Protein AF-A0A8H7VK65-F1 (afdb_monomer)

pLDDT: mean 76.6, std 19.09, range [33.47, 95.75]

Secondary structure (DSSP, 8-state):
------S------------TTTTSSSS--S-----------PPP----PPPPPPB---S-HHHHHHHHHHHHHHHHHTT--GGGHHHHHHTTB-HHHHHHHHHHGGG-TT--HHHHHHHHHHHHS-TTHHHHHHHHHHH---SS-HHHHHHHHHHHHHT-TT--HHHHHHHHHHHS-HHHHHHHHTT--SSHHHHHHHHHHHHHHHHHHHHHHHHHHTS--

Nearest PDB structures (foldseek):
  6s7x-assembly1_B  TM=4.721E-01  e=2.354E-04  Drosophila melanogaster
  7r23-assembly1_A  TM=4.434E-01  e=4.948E-04  Homo sapiens
  7r24-assembly1_A  TM=4.310E-01  e=6.804E-04  Rattus norvegicus
  4x3x-assembly1_A  TM=7.770E-01  e=8.975E-02  Rattus norvegicus
  6tn7-assembly1_B  TM=7.768E-01  e=1.301E-01  Homo sapiens

Solvent-accessible surface area (backbone atoms only — not comparable to full-atom values): 13723 Å² total; per-residue (Å²): 136,82,91,81,82,79,91,78,83,75,96,75,92,80,86,79,78,84,64,86,68,84,79,73,84,77,92,80,95,80,86,77,88,73,76,84,72,79,80,77,71,73,76,72,86,74,74,75,77,71,75,60,76,71,42,55,52,64,68,36,48,69,57,51,53,51,50,53,52,42,42,50,55,39,41,61,75,70,66,57,59,69,90,47,49,60,65,57,52,57,73,34,39,31,71,58,32,35,54,50,47,66,73,42,58,88,76,45,90,80,60,51,68,69,56,48,49,53,53,52,50,58,70,30,31,47,95,54,46,73,56,51,44,50,48,52,54,70,68,47,56,46,85,70,55,58,67,61,38,50,54,53,48,53,59,39,51,71,67,40,91,82,69,50,60,69,60,48,28,55,49,54,48,68,21,37,46,71,76,54,28,54,60,36,59,76,64,62,57,92,42,43,68,52,39,50,54,44,40,45,53,50,54,54,52,50,55,51,54,52,49,54,56,55,56,58,69,73,58,78,134

Sequence (221 aa):
MSDNKNPYKNPNFQNYRTNPIDQLIDEDEENFTMTKQEITFDPPFRARVREPDTYHGDHNLDAAIGWIRSVERYLEMVELEQTRWIDYTATLFREEADTWWRQQELLHANDDWVDFKKRFLANFSPPNHRQLARDRLAALVQTGTVADYVTQFQASWSSVPMMGEEEALDRFQRGLHPHIRLQVMTRFPETPDVAMNLALAVEAAQQRSQTILGEASRFPP

Foldseek 3Di:
DDDDDPPPPDPDPDDDDDDPPVPPPDDDPDDDPDDPDPPPDPPPPPPPLDDQAADEQALALLVLVVRVVSLVVSCVVVVPDQVCSVVVNLVRYHHPRVVVVVVCVVVCPPDGPVNVSVVSSVRSHDPCNLVVLVVCLQPQADPDALVVSLVSLVSSVVSNVPDDFVNSLVSSLVRYDPVLSVQLVVVPDPGNVSSSVSSNVVRVVVVVVVVVVVVVVVDDD

Radius of gyration: 33.85 Å; Cα contacts (8 Å, |Δi|>4): 139; chains: 1; bounding box: 76×76×86 Å

InterPro domains:
  IPR005162 Retrotransposon-derived protein PEG10, N-terminal capsid-like domain [PF03732] (89-177)

Organism: NCBI:txid1195481

Structure (mmCIF, N/CA/C/O backbone):
data_AF-A0A8H7VK65-F1
#
_entry.id   AF-A0A8H7VK65-F1
#
loop_
_atom_site.group_PDB
_atom_site.id
_atom_site.type_symbol
_atom_site.label_atom_id
_atom_site.label_alt_id
_atom_site.label_comp_id
_atom_site.label_asym_id
_atom_site.label_entity_id
_atom_site.label_seq_id
_atom_site.pdbx_PDB_ins_code
_atom_site.Cartn_x
_atom_site.Cartn_y
_atom_site.Cartn_z
_atom_site.occupancy
_atom_site.B_iso_or_equiv
_atom_site.auth_seq_id
_atom_site.auth_comp_id
_atom_site.auth_asym_id
_atom_site.auth_atom_id
_atom_site.pdbx_PDB_model_num
ATOM 1 N N . MET A 1 1 ? 36.252 -31.147 59.421 1.00 40.75 1 MET A N 1
ATOM 2 C CA . MET A 1 1 ? 35.463 -30.903 58.196 1.00 40.75 1 MET A CA 1
ATOM 3 C C . MET A 1 1 ? 34.729 -32.181 57.862 1.00 40.75 1 MET A C 1
ATOM 5 O O . MET A 1 1 ? 35.317 -33.248 57.955 1.00 40.75 1 MET A O 1
ATOM 9 N N . SER A 1 2 ? 33.431 -32.033 57.647 1.00 41.50 2 SER A N 1
ATOM 10 C CA . SER A 1 2 ? 32.393 -33.042 57.805 1.00 41.50 2 SER A CA 1
ATOM 11 C C . SER A 1 2 ? 32.369 -34.124 56.727 1.00 41.50 2 SER A C 1
ATOM 13 O O . SER A 1 2 ? 32.739 -33.891 55.579 1.00 41.50 2 SER A O 1
ATOM 15 N N . ASP A 1 3 ? 31.861 -35.279 57.151 1.00 42.12 3 ASP A N 1
ATOM 16 C CA . ASP A 1 3 ? 31.391 -36.409 56.359 1.00 42.12 3 ASP A CA 1
ATOM 17 C C . ASP A 1 3 ? 30.548 -36.006 55.139 1.00 42.12 3 ASP A C 1
ATOM 19 O O . ASP A 1 3 ? 29.599 -35.231 55.260 1.00 42.12 3 ASP A O 1
ATOM 23 N N . ASN A 1 4 ? 30.786 -36.655 53.995 1.00 37.91 4 ASN A N 1
ATOM 24 C CA . ASN A 1 4 ? 29.697 -36.982 53.079 1.00 37.91 4 ASN A CA 1
ATOM 25 C C . ASN A 1 4 ? 29.906 -38.378 52.474 1.00 37.91 4 ASN A C 1
ATOM 27 O O . ASN A 1 4 ? 30.794 -38.618 51.655 1.00 37.91 4 ASN A O 1
ATOM 31 N N . LYS A 1 5 ? 29.081 -39.309 52.951 1.00 44.81 5 LYS A N 1
ATOM 32 C CA . LYS A 1 5 ? 29.006 -40.712 52.552 1.00 44.81 5 LYS A CA 1
ATOM 33 C C . LYS A 1 5 ? 28.240 -40.794 51.231 1.00 44.81 5 LYS A C 1
ATOM 35 O O . LYS A 1 5 ? 27.051 -40.502 51.203 1.00 44.81 5 LYS A O 1
ATOM 40 N N . ASN A 1 6 ? 28.898 -41.225 50.155 1.00 42.81 6 ASN A N 1
ATOM 41 C CA . ASN A 1 6 ? 28.216 -41.570 48.906 1.00 42.81 6 ASN A CA 1
ATOM 42 C C . ASN A 1 6 ? 27.371 -42.855 49.121 1.00 42.81 6 ASN A C 1
ATOM 44 O O . ASN A 1 6 ? 27.953 -43.898 49.439 1.00 42.81 6 ASN A O 1
ATOM 48 N N . PRO A 1 7 ? 26.029 -42.810 48.995 1.00 45.34 7 PRO A N 1
ATOM 49 C CA . PRO A 1 7 ? 25.126 -43.847 49.500 1.00 45.34 7 PRO A CA 1
ATOM 50 C C . PRO A 1 7 ? 24.833 -45.003 48.525 1.00 45.34 7 PRO A C 1
ATOM 52 O O . PRO A 1 7 ? 23.833 -45.692 48.690 1.00 45.34 7 PRO A O 1
ATOM 55 N N . TYR A 1 8 ? 25.703 -45.290 47.553 1.00 40.53 8 TYR A N 1
ATOM 56 C CA . TYR A 1 8 ? 25.482 -46.389 46.593 1.00 40.53 8 TYR A CA 1
ATOM 57 C C . TYR A 1 8 ? 26.598 -47.441 46.564 1.00 40.53 8 TYR A C 1
ATOM 59 O O . TYR A 1 8 ? 26.924 -47.999 45.520 1.00 40.53 8 TYR A O 1
ATOM 67 N N . LYS A 1 9 ? 27.150 -47.788 47.732 1.00 44.28 9 LYS A N 1
ATOM 68 C CA . LYS A 1 9 ? 27.725 -49.127 47.938 1.00 44.28 9 LYS A CA 1
ATOM 69 C C . LYS A 1 9 ? 26.607 -50.066 48.386 1.00 44.28 9 LYS A C 1
ATOM 71 O O . LYS A 1 9 ? 26.389 -50.224 49.583 1.00 44.28 9 LYS A O 1
ATOM 76 N N . ASN A 1 10 ? 25.915 -50.688 47.434 1.00 36.59 10 ASN A N 1
ATOM 77 C CA . ASN A 1 10 ? 25.180 -51.919 47.715 1.00 36.59 10 ASN A CA 1
ATOM 78 C C . ASN A 1 10 ? 25.989 -53.113 47.169 1.00 36.59 10 ASN A C 1
ATOM 80 O O . ASN A 1 10 ? 26.165 -53.220 45.953 1.00 36.59 10 ASN A O 1
ATOM 84 N N . PRO A 1 11 ? 26.535 -53.975 48.044 1.00 49.06 11 PRO A N 1
ATOM 85 C CA . PRO A 1 11 ? 27.304 -55.147 47.664 1.00 49.06 11 PRO A CA 1
ATOM 86 C C . PRO A 1 11 ? 26.349 -56.315 47.405 1.00 49.06 11 PRO A C 1
ATOM 88 O O . PRO A 1 11 ? 26.039 -57.055 48.327 1.00 49.06 11 PRO A O 1
ATOM 91 N N . ASN A 1 12 ? 25.856 -56.468 46.174 1.00 38.62 12 ASN A N 1
ATOM 92 C CA . ASN A 1 12 ? 25.193 -57.700 45.717 1.00 38.62 12 ASN A CA 1
ATOM 93 C C . ASN A 1 12 ? 25.052 -57.727 44.184 1.00 38.62 12 ASN A C 1
ATOM 95 O O . ASN A 1 12 ? 23.952 -57.705 43.639 1.00 38.62 12 ASN A O 1
ATOM 99 N N . PHE A 1 13 ? 26.180 -57.805 43.474 1.00 38.91 13 PHE A N 1
ATOM 100 C CA . PHE A 1 13 ? 26.199 -58.213 42.066 1.00 38.91 13 PHE A CA 1
ATOM 101 C C . PHE A 1 13 ? 26.637 -59.675 41.973 1.00 38.91 13 PHE A C 1
ATOM 103 O O . PHE A 1 13 ? 27.746 -59.992 41.557 1.00 38.91 13 PHE A O 1
ATOM 110 N N . GLN A 1 14 ? 25.763 -60.576 42.411 1.00 42.22 14 GLN A N 1
ATOM 111 C CA . GLN A 1 14 ? 25.803 -61.969 41.982 1.00 42.22 14 GLN A CA 1
ATOM 112 C C . GLN A 1 14 ? 24.682 -62.142 40.953 1.00 42.22 14 GLN A C 1
ATOM 114 O O . GLN A 1 14 ? 23.504 -62.051 41.286 1.00 42.22 14 GLN A O 1
ATOM 119 N N . ASN A 1 15 ? 25.100 -62.394 39.710 1.00 46.38 15 ASN A N 1
ATOM 120 C CA . ASN A 1 15 ? 24.321 -62.905 38.578 1.00 46.38 15 ASN A CA 1
ATOM 121 C C . ASN A 1 15 ? 23.390 -61.931 37.838 1.00 46.38 15 ASN A C 1
ATOM 123 O O . ASN A 1 15 ? 22.170 -62.034 37.926 1.00 46.38 15 ASN A O 1
ATOM 127 N N . TYR A 1 16 ? 23.976 -61.128 36.942 1.00 33.47 16 TYR A N 1
ATOM 128 C CA . TYR A 1 16 ? 23.332 -60.818 35.663 1.00 33.47 16 TYR A CA 1
ATOM 129 C C . TYR A 1 16 ? 24.282 -61.156 34.512 1.00 33.47 16 TYR A C 1
ATOM 131 O O . TYR A 1 16 ? 25.408 -60.680 34.436 1.00 33.47 16 TYR A O 1
ATOM 139 N N . ARG A 1 17 ? 23.780 -62.081 33.694 1.00 39.59 17 ARG A N 1
ATOM 140 C CA . ARG A 1 17 ? 24.258 -62.627 32.421 1.00 39.59 17 ARG A CA 1
ATOM 141 C C . ARG A 1 17 ? 25.207 -61.700 31.653 1.00 39.59 17 ARG A C 1
ATOM 143 O O . ARG A 1 17 ? 24.860 -60.559 31.368 1.00 39.59 17 ARG A O 1
ATOM 150 N N . THR A 1 18 ? 26.355 -62.245 31.260 1.00 44.38 18 THR A N 1
ATOM 151 C CA . THR A 1 18 ? 27.235 -61.683 30.230 1.00 44.38 18 THR A CA 1
ATOM 152 C C . THR A 1 18 ? 26.413 -61.320 28.993 1.00 44.38 18 THR A C 1
ATOM 154 O O . THR A 1 18 ? 25.656 -62.145 28.475 1.00 44.38 18 THR A O 1
ATOM 157 N N . ASN A 1 19 ? 26.522 -60.064 28.567 1.00 34.28 19 ASN A N 1
ATOM 158 C CA . ASN A 1 19 ? 25.858 -59.551 27.379 1.00 34.28 19 ASN A CA 1
ATOM 159 C C . ASN A 1 19 ? 26.486 -60.234 26.143 1.00 34.28 19 ASN A C 1
ATOM 161 O O . ASN A 1 19 ? 27.713 -60.231 26.046 1.00 34.28 19 ASN A O 1
ATOM 165 N N . PRO A 1 20 ? 25.719 -60.811 25.200 1.00 48.53 20 PRO A N 1
ATOM 166 C CA . PRO A 1 20 ? 26.268 -61.566 24.062 1.00 48.53 20 PRO A CA 1
ATOM 167 C C . PRO A 1 20 ? 27.065 -60.737 23.038 1.00 48.53 20 PRO A C 1
ATOM 169 O O . PRO A 1 20 ? 27.429 -61.258 21.991 1.00 48.53 20 PRO A O 1
ATOM 172 N N . ILE A 1 21 ? 27.290 -59.448 23.300 1.00 41.28 21 ILE A N 1
ATOM 173 C CA . ILE A 1 21 ? 27.935 -58.507 22.376 1.00 41.28 21 ILE A CA 1
ATOM 174 C C . ILE A 1 21 ? 29.451 -58.417 22.625 1.00 41.28 21 ILE A C 1
ATOM 176 O O . ILE A 1 21 ? 30.201 -58.167 21.690 1.00 41.28 21 ILE A O 1
ATOM 180 N N . ASP A 1 22 ? 29.929 -58.731 23.834 1.00 43.03 22 ASP A N 1
ATOM 181 C CA . ASP A 1 22 ? 31.364 -58.659 24.172 1.00 43.03 22 ASP A CA 1
ATOM 182 C C . ASP A 1 22 ? 32.172 -59.894 23.708 1.00 43.03 22 ASP A C 1
ATOM 184 O O . ASP A 1 22 ? 33.337 -60.042 24.063 1.00 43.03 22 ASP A O 1
ATOM 188 N N . GLN A 1 23 ? 31.567 -60.804 22.931 1.00 48.28 23 GLN A N 1
ATOM 189 C CA . GLN A 1 23 ? 32.218 -62.006 22.377 1.00 48.28 23 GLN A CA 1
ATOM 190 C C . GLN A 1 23 ? 32.324 -62.009 20.841 1.00 48.28 23 GLN A C 1
ATOM 192 O O . GLN A 1 23 ? 32.616 -63.047 20.260 1.00 48.28 23 GLN A O 1
ATOM 197 N N . LEU A 1 24 ? 32.081 -60.877 20.173 1.00 44.97 24 LEU A N 1
ATOM 198 C CA . LEU A 1 24 ? 32.141 -60.776 18.704 1.00 44.97 24 LEU A CA 1
ATOM 199 C C . LEU A 1 24 ? 33.054 -59.644 18.209 1.00 44.97 24 LEU A C 1
ATOM 201 O O . LEU A 1 24 ? 32.899 -59.167 17.089 1.00 44.97 24 LEU A O 1
ATOM 205 N N . ILE A 1 25 ? 33.999 -59.198 19.037 1.00 45.25 25 ILE A N 1
ATOM 206 C CA . ILE A 1 25 ? 35.050 -58.266 18.621 1.00 45.25 25 ILE A CA 1
ATOM 207 C C . ILE A 1 25 ? 36.372 -59.007 18.744 1.00 45.25 25 ILE A C 1
ATOM 209 O O . ILE A 1 25 ? 37.078 -58.816 19.720 1.00 45.25 25 ILE A O 1
ATOM 213 N N . ASP A 1 26 ? 36.606 -59.943 17.833 1.00 50.41 26 ASP A N 1
ATOM 214 C CA . ASP A 1 26 ? 37.918 -60.363 17.339 1.00 50.41 26 ASP A CA 1
ATOM 215 C C . ASP A 1 26 ? 37.656 -61.431 16.267 1.00 50.41 26 ASP A C 1
ATOM 217 O O . ASP A 1 26 ? 36.839 -62.322 16.481 1.00 50.41 26 ASP A O 1
ATOM 221 N N . GLU A 1 27 ? 38.354 -61.318 15.135 1.00 49.56 27 GLU A N 1
ATOM 222 C CA . GLU A 1 27 ? 38.266 -62.169 13.932 1.00 49.56 27 GLU A CA 1
ATOM 223 C C . GLU A 1 27 ? 37.169 -61.768 12.927 1.00 49.56 27 GLU A C 1
ATOM 225 O O . GLU A 1 27 ? 36.065 -62.295 12.940 1.00 49.56 27 GLU A O 1
ATOM 230 N N . ASP A 1 28 ? 37.481 -60.781 12.073 1.00 39.59 28 ASP A N 1
ATOM 231 C CA . ASP A 1 28 ? 37.281 -60.837 10.607 1.00 39.59 28 ASP A CA 1
ATOM 232 C C . ASP A 1 28 ? 37.612 -59.464 9.978 1.00 39.59 28 ASP A C 1
ATOM 234 O O . ASP A 1 28 ? 36.748 -58.693 9.561 1.00 39.59 28 ASP A O 1
ATOM 238 N N . GLU A 1 29 ? 38.908 -59.136 9.922 1.00 45.75 29 GLU A N 1
ATOM 239 C CA . GLU A 1 29 ? 39.436 -57.900 9.314 1.00 45.75 29 GLU A CA 1
ATOM 240 C C . GLU A 1 29 ? 39.594 -57.976 7.778 1.00 45.75 29 GLU A C 1
ATOM 242 O O . GLU A 1 29 ? 40.116 -57.054 7.155 1.00 45.75 29 GLU A O 1
ATOM 247 N N . GLU A 1 30 ? 39.114 -59.032 7.118 1.00 50.81 30 GLU A N 1
ATOM 248 C CA . GLU A 1 30 ? 39.253 -59.200 5.667 1.00 50.81 30 GLU A CA 1
ATOM 249 C C . GLU A 1 30 ? 37.955 -59.694 5.020 1.00 50.81 30 GLU A C 1
ATOM 251 O O . GLU A 1 30 ? 37.753 -60.892 4.845 1.00 50.81 30 GLU A O 1
ATOM 256 N N . ASN A 1 31 ? 37.075 -58.757 4.649 1.00 40.00 31 ASN A N 1
ATOM 257 C CA . ASN A 1 31 ? 36.276 -58.742 3.406 1.00 40.00 31 ASN A CA 1
ATOM 258 C C . ASN A 1 31 ? 34.991 -57.924 3.580 1.00 40.00 31 ASN A C 1
ATOM 260 O O . ASN A 1 31 ? 33.899 -58.467 3.730 1.00 40.00 31 ASN A O 1
ATOM 264 N N . PHE A 1 32 ? 35.084 -56.603 3.429 1.00 35.53 32 PHE A N 1
ATOM 265 C CA . PHE A 1 32 ? 33.940 -55.863 2.902 1.00 35.53 32 PHE A CA 1
ATOM 266 C C . PHE A 1 32 ? 34.396 -54.677 2.059 1.00 35.53 32 PHE A C 1
ATOM 268 O O . PHE A 1 32 ? 34.412 -53.521 2.477 1.00 35.53 32 PHE A O 1
ATOM 275 N N . THR A 1 33 ? 34.770 -54.976 0.817 1.00 34.28 33 THR A N 1
ATOM 276 C CA . THR A 1 33 ? 34.758 -54.006 -0.278 1.00 34.28 33 THR A CA 1
ATOM 277 C C . THR A 1 33 ? 33.308 -53.597 -0.538 1.00 34.28 33 THR A C 1
ATOM 279 O O . THR A 1 33 ? 32.623 -54.132 -1.407 1.00 34.28 33 THR A O 1
ATOM 282 N N . MET A 1 34 ? 32.813 -52.647 0.259 1.00 34.28 34 MET A N 1
ATOM 283 C CA . MET A 1 34 ? 31.480 -52.087 0.086 1.00 34.28 34 MET A CA 1
ATOM 284 C C . MET A 1 34 ? 31.452 -51.288 -1.214 1.00 34.28 34 MET A C 1
ATOM 286 O O . MET A 1 34 ? 32.090 -50.246 -1.368 1.00 34.28 34 MET A O 1
ATOM 290 N N . THR A 1 35 ? 30.721 -51.831 -2.177 1.00 39.19 35 THR A N 1
ATOM 291 C CA . THR A 1 35 ? 30.388 -51.204 -3.447 1.00 39.19 35 THR A CA 1
ATOM 292 C C . THR A 1 35 ? 29.743 -49.853 -3.148 1.00 39.19 35 THR A C 1
ATOM 294 O O . THR A 1 35 ? 28.721 -49.783 -2.467 1.00 39.19 35 THR A O 1
ATOM 297 N N . LYS A 1 36 ? 30.354 -48.766 -3.625 1.00 45.38 36 LYS A N 1
ATOM 298 C CA . LYS A 1 36 ? 29.824 -47.403 -3.527 1.00 45.38 36 LYS A CA 1
ATOM 299 C C . LYS A 1 36 ? 28.561 -47.308 -4.390 1.00 45.38 36 LYS A C 1
ATOM 301 O O . LYS A 1 36 ? 28.629 -46.893 -5.541 1.00 45.38 36 LYS A O 1
ATOM 306 N N . GLN A 1 37 ? 27.424 -47.754 -3.862 1.00 37.06 37 GLN A N 1
ATOM 307 C CA . GLN A 1 37 ? 26.122 -47.441 -4.435 1.00 37.06 37 GLN A CA 1
ATOM 308 C C . GLN A 1 37 ? 25.906 -45.940 -4.266 1.00 37.06 37 GLN A C 1
ATOM 310 O O . GLN A 1 37 ? 25.856 -45.421 -3.151 1.00 37.06 37 GLN A O 1
ATOM 315 N N . GLU A 1 38 ? 25.856 -45.238 -5.393 1.00 37.97 38 GLU A N 1
ATOM 316 C CA . GLU A 1 38 ? 25.445 -43.845 -5.467 1.00 37.97 38 GLU A CA 1
ATOM 317 C C . GLU A 1 38 ? 24.055 -43.728 -4.842 1.00 37.97 38 GLU A C 1
ATOM 319 O O . GLU A 1 38 ? 23.063 -44.196 -5.397 1.00 37.97 38 GLU A O 1
ATOM 324 N N . ILE A 1 39 ? 23.987 -43.126 -3.655 1.00 44.69 39 ILE A N 1
ATOM 325 C CA . ILE A 1 39 ? 22.730 -42.646 -3.098 1.00 44.69 39 ILE A CA 1
ATOM 326 C C . ILE A 1 39 ? 22.303 -41.509 -4.023 1.00 44.69 39 ILE A C 1
ATOM 328 O O . ILE A 1 39 ? 22.765 -40.374 -3.892 1.00 44.69 39 ILE A O 1
ATOM 332 N N . THR A 1 40 ? 21.464 -41.825 -5.004 1.00 39.97 40 THR A N 1
ATOM 333 C CA . THR A 1 40 ? 20.702 -40.828 -5.742 1.00 39.97 40 THR A CA 1
ATOM 334 C C . THR A 1 40 ? 19.775 -40.166 -4.734 1.00 39.97 40 THR A C 1
ATOM 336 O O . THR A 1 40 ? 18.717 -40.697 -4.404 1.00 39.97 40 THR A O 1
ATOM 339 N N . PHE A 1 41 ? 20.205 -39.030 -4.186 1.00 47.75 41 PHE A N 1
ATOM 340 C CA . PHE A 1 41 ? 19.285 -38.110 -3.540 1.00 47.75 41 PHE A CA 1
ATOM 341 C C . PHE A 1 41 ? 18.290 -37.685 -4.614 1.00 47.75 41 PHE A C 1
ATOM 343 O O . PHE A 1 41 ? 18.671 -37.008 -5.574 1.00 47.75 41 PHE A O 1
ATOM 350 N N . ASP A 1 42 ? 17.031 -38.099 -4.470 1.00 51.22 42 ASP A N 1
ATOM 351 C CA . ASP A 1 42 ? 15.943 -37.447 -5.185 1.00 51.22 42 ASP A CA 1
ATOM 352 C C . ASP A 1 42 ? 16.115 -35.933 -4.992 1.00 51.22 42 ASP A C 1
ATOM 354 O O . ASP A 1 42 ? 16.349 -35.486 -3.859 1.00 51.22 42 ASP A O 1
ATOM 358 N N . PRO A 1 43 ? 16.092 -35.132 -6.074 1.00 57.12 43 PRO A N 1
ATOM 359 C CA . PRO A 1 43 ? 16.324 -33.704 -5.956 1.00 57.12 43 PRO A CA 1
ATOM 360 C C . PRO A 1 43 ? 15.339 -33.127 -4.930 1.00 57.12 43 PRO A C 1
ATOM 362 O O . PRO A 1 43 ? 14.159 -33.494 -4.959 1.00 57.12 43 PRO A O 1
ATOM 365 N N . PRO A 1 44 ? 15.794 -32.238 -4.023 1.00 58.72 44 PRO A N 1
ATOM 366 C CA . PRO A 1 44 ? 14.918 -31.653 -3.018 1.00 58.72 44 PRO A CA 1
ATOM 367 C C . PRO A 1 44 ? 13.724 -31.030 -3.729 1.00 58.72 44 PRO A C 1
ATOM 369 O O . PRO A 1 44 ? 13.893 -30.461 -4.811 1.00 58.72 44 PRO A O 1
ATOM 372 N N . PHE A 1 45 ? 12.535 -31.170 -3.136 1.00 58.78 45 PHE A N 1
ATOM 373 C CA . PHE A 1 45 ? 11.287 -30.572 -3.604 1.00 58.78 45 PHE A CA 1
ATOM 374 C C . PHE A 1 45 ? 11.556 -29.183 -4.198 1.00 58.78 45 PHE A C 1
ATOM 376 O O . PHE A 1 45 ? 11.756 -28.208 -3.473 1.00 58.78 45 PHE A O 1
ATOM 383 N N . ARG A 1 46 ? 11.615 -29.094 -5.532 1.00 56.75 46 ARG A N 1
ATOM 384 C CA . ARG A 1 46 ? 11.748 -27.816 -6.226 1.00 56.75 46 ARG A CA 1
ATOM 385 C C . ARG A 1 46 ? 10.363 -27.210 -6.218 1.00 56.75 46 ARG A C 1
ATOM 387 O O . ARG A 1 46 ? 9.584 -27.434 -7.145 1.00 56.75 46 ARG A O 1
ATOM 394 N N . ALA A 1 47 ? 10.036 -26.503 -5.137 1.00 60.69 47 ALA A N 1
ATOM 395 C CA . ALA A 1 47 ? 8.899 -25.602 -5.135 1.00 60.69 47 ALA A CA 1
ATOM 396 C C . ALA A 1 47 ? 9.061 -24.712 -6.371 1.00 60.69 47 ALA A C 1
ATOM 398 O O . ALA A 1 47 ? 10.013 -23.938 -6.458 1.00 60.69 47 ALA A O 1
ATOM 399 N N . ARG A 1 48 ? 8.208 -24.905 -7.384 1.00 69.44 48 ARG A N 1
ATOM 400 C CA . ARG A 1 48 ? 8.239 -24.061 -8.577 1.00 69.44 48 ARG A CA 1
ATOM 401 C C . ARG A 1 48 ? 7.921 -22.656 -8.098 1.00 69.44 48 ARG A C 1
ATOM 403 O O . ARG A 1 48 ? 6.824 -22.425 -7.588 1.00 69.44 48 ARG A O 1
ATOM 410 N N . VAL A 1 49 ? 8.896 -21.757 -8.192 1.00 78.62 49 VAL A N 1
ATOM 411 C CA . VAL A 1 49 ? 8.676 -20.352 -7.868 1.00 78.62 49 VAL A CA 1
ATOM 412 C C . VAL A 1 49 ? 7.553 -19.866 -8.779 1.00 78.62 49 VAL A C 1
ATOM 414 O O . VAL A 1 49 ? 7.575 -20.117 -9.983 1.00 78.62 49 VAL A O 1
ATOM 417 N N . ARG A 1 50 ? 6.521 -19.255 -8.195 1.00 82.06 50 ARG A N 1
ATOM 418 C CA . ARG A 1 50 ? 5.373 -18.766 -8.960 1.00 82.06 50 ARG A CA 1
ATOM 419 C C . ARG A 1 50 ? 5.839 -17.622 -9.853 1.00 82.06 50 ARG A C 1
ATOM 421 O O . ARG A 1 50 ? 6.281 -16.602 -9.3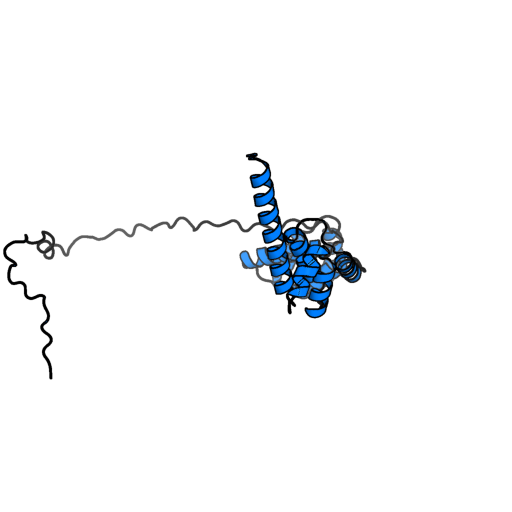29 1.00 82.06 50 ARG A O 1
ATOM 428 N N . GLU A 1 51 ? 5.718 -17.800 -11.163 1.00 88.81 51 GLU A N 1
ATOM 429 C CA . GLU A 1 51 ? 5.988 -16.737 -12.128 1.00 88.81 51 GLU A CA 1
ATOM 430 C C . GLU A 1 51 ? 5.059 -15.533 -11.867 1.00 88.81 51 GLU A C 1
ATOM 432 O O . GLU A 1 51 ? 3.905 -15.727 -11.459 1.00 88.81 51 GLU A O 1
ATOM 437 N N . PRO A 1 52 ? 5.546 -14.292 -12.040 1.00 90.75 52 PRO A N 1
ATOM 438 C CA . PRO A 1 52 ? 4.716 -13.102 -11.925 1.00 90.75 52 PRO A CA 1
ATOM 439 C C . PRO A 1 52 ? 3.644 -13.076 -13.019 1.00 90.75 52 PRO A C 1
ATOM 441 O O . PRO A 1 52 ? 3.869 -13.537 -14.137 1.00 90.75 52 PRO A O 1
ATOM 444 N N . ASP A 1 53 ? 2.490 -12.498 -12.700 1.00 92.00 53 ASP A N 1
ATOM 445 C CA . ASP A 1 53 ? 1.408 -12.306 -13.666 1.00 92.00 53 ASP A CA 1
ATOM 446 C C . ASP A 1 53 ? 1.793 -11.240 -14.721 1.00 92.00 53 ASP A C 1
ATOM 448 O O . ASP A 1 53 ? 2.729 -10.460 -14.528 1.00 92.00 53 ASP A O 1
ATOM 452 N N . THR A 1 54 ? 1.089 -11.187 -15.854 1.00 94.06 54 THR A N 1
ATOM 453 C CA . THR A 1 54 ? 1.313 -10.155 -16.883 1.00 94.06 54 THR A CA 1
ATOM 454 C C . THR A 1 54 ? 0.743 -8.799 -16.469 1.00 94.06 54 THR A C 1
ATOM 456 O O . THR A 1 54 ? -0.257 -8.736 -15.756 1.00 94.06 54 THR A O 1
ATOM 459 N N . TYR A 1 55 ? 1.334 -7.705 -16.957 1.00 93.88 55 TYR A N 1
ATOM 460 C CA . TYR A 1 55 ? 0.853 -6.345 -16.687 1.00 93.88 55 TYR A CA 1
ATOM 461 C C . TYR A 1 55 ? 0.269 -5.696 -17.935 1.00 93.88 55 TYR A C 1
ATOM 463 O O . TYR A 1 55 ? 0.957 -5.574 -18.946 1.00 93.88 55 TYR A O 1
ATOM 471 N N . HIS A 1 56 ? -0.992 -5.270 -17.854 1.00 92.62 56 HIS A N 1
ATOM 472 C CA . HIS A 1 56 ? -1.758 -4.759 -18.999 1.00 92.62 56 HIS A CA 1
ATOM 473 C C . HIS A 1 56 ? -1.722 -3.227 -19.129 1.00 92.62 56 HIS A C 1
ATOM 475 O O . HIS A 1 56 ? -2.082 -2.698 -20.177 1.00 92.62 56 HIS A O 1
ATOM 481 N N . GLY A 1 57 ? -1.234 -2.517 -18.103 1.00 86.25 57 GLY A N 1
ATOM 482 C CA . GLY A 1 57 ? -1.154 -1.053 -18.102 1.00 86.25 57 GLY A CA 1
ATOM 483 C C . GLY A 1 57 ? -2.153 -0.349 -17.185 1.00 86.25 57 GLY A C 1
ATOM 484 O O . GLY A 1 57 ? -2.473 0.807 -17.429 1.00 86.25 57 GLY A O 1
ATOM 485 N N . ASP A 1 58 ? -2.636 -0.999 -16.122 1.00 80.69 58 ASP A N 1
ATOM 486 C CA . ASP A 1 58 ? -3.559 -0.368 -15.173 1.00 80.69 58 ASP A CA 1
ATOM 487 C C . ASP A 1 58 ? -2.997 0.970 -14.644 1.00 80.69 58 ASP A C 1
ATOM 489 O O . ASP A 1 58 ? -1.935 1.008 -14.026 1.00 80.69 58 ASP A O 1
ATOM 493 N N . HIS A 1 59 ? -3.714 2.087 -14.814 1.00 76.19 59 HIS A N 1
ATOM 494 C CA . HIS A 1 59 ? -3.335 3.385 -14.223 1.00 76.19 59 HIS A CA 1
ATOM 495 C C . HIS A 1 59 ? -3.650 3.450 -12.719 1.00 76.19 59 HIS A C 1
ATOM 497 O O . HIS A 1 59 ? -4.317 4.363 -12.219 1.00 76.19 59 HIS A O 1
ATOM 503 N N . ASN A 1 60 ? -3.195 2.445 -11.980 1.00 79.00 60 ASN A N 1
ATOM 504 C CA . ASN A 1 60 ? -3.320 2.338 -10.542 1.00 79.00 60 ASN A CA 1
ATOM 505 C C . ASN A 1 60 ? -1.932 2.086 -9.952 1.00 79.00 60 ASN A C 1
ATOM 507 O O . ASN A 1 60 ? -1.368 1.006 -10.122 1.00 79.00 60 ASN A O 1
ATOM 511 N N . LEU A 1 61 ? -1.400 3.066 -9.216 1.00 78.12 61 LEU A N 1
ATOM 512 C CA . LEU A 1 61 ? -0.062 2.945 -8.639 1.00 78.12 61 LEU A CA 1
ATOM 513 C C . LEU A 1 61 ? 0.049 1.761 -7.668 1.00 78.12 61 LEU A C 1
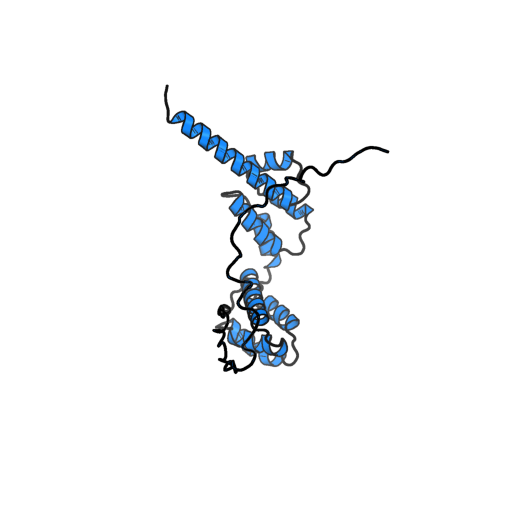ATOM 515 O O . LEU A 1 61 ? 1.089 1.117 -7.644 1.00 78.12 61 LEU A O 1
ATOM 519 N N . ASP A 1 62 ? -1.003 1.431 -6.913 1.00 75.88 62 ASP A N 1
ATOM 520 C CA . ASP A 1 62 ? -0.969 0.303 -5.972 1.00 75.88 62 ASP A CA 1
ATOM 521 C C . ASP A 1 62 ? -0.806 -1.026 -6.726 1.00 75.88 62 ASP A C 1
ATOM 523 O O . ASP A 1 62 ? -0.030 -1.893 -6.319 1.00 75.88 62 ASP A O 1
ATOM 527 N N . ALA A 1 63 ? -1.489 -1.157 -7.869 1.00 83.38 63 ALA A N 1
ATOM 528 C CA . ALA A 1 63 ? -1.368 -2.312 -8.753 1.00 83.38 63 ALA A CA 1
ATOM 529 C C . ALA A 1 63 ? 0.016 -2.362 -9.418 1.00 83.38 63 ALA A C 1
ATOM 531 O O . ALA A 1 63 ? 0.655 -3.412 -9.407 1.00 83.38 63 ALA A O 1
ATOM 532 N N . ALA A 1 64 ? 0.522 -1.227 -9.910 1.00 86.50 64 ALA A N 1
ATOM 533 C CA . ALA A 1 64 ? 1.855 -1.120 -10.502 1.00 86.50 64 ALA A CA 1
ATOM 534 C C . ALA A 1 64 ? 2.970 -1.469 -9.493 1.00 86.50 64 ALA A C 1
ATOM 536 O O . ALA A 1 64 ? 3.878 -2.240 -9.808 1.00 86.50 64 ALA A O 1
ATOM 537 N N . ILE A 1 65 ? 2.881 -0.958 -8.257 1.00 85.31 65 ILE A N 1
ATOM 538 C CA . ILE A 1 65 ? 3.811 -1.267 -7.156 1.00 85.31 65 ILE A CA 1
ATOM 539 C C . ILE A 1 65 ? 3.705 -2.742 -6.753 1.00 85.31 65 ILE A C 1
ATOM 541 O O . ILE A 1 65 ? 4.719 -3.405 -6.527 1.00 85.31 65 ILE A O 1
ATOM 545 N N . GLY A 1 66 ? 2.485 -3.266 -6.627 1.00 86.12 66 GLY A N 1
ATOM 546 C CA . GLY A 1 66 ? 2.265 -4.670 -6.289 1.00 86.12 66 GLY A CA 1
ATOM 547 C C . GLY A 1 66 ? 2.867 -5.600 -7.339 1.00 86.12 66 GLY A C 1
ATOM 548 O O . GLY A 1 66 ? 3.567 -6.556 -6.995 1.00 86.12 66 GLY A O 1
ATOM 549 N N . TRP A 1 67 ? 2.655 -5.274 -8.612 1.00 92.69 67 TRP A N 1
ATOM 550 C CA . TRP A 1 67 ? 3.174 -6.033 -9.736 1.00 92.69 67 TRP A CA 1
ATOM 551 C C . TRP A 1 67 ? 4.703 -6.006 -9.792 1.00 92.69 67 TRP A C 1
ATOM 553 O O . TRP A 1 67 ? 5.318 -7.073 -9.776 1.00 92.69 67 TRP A O 1
ATOM 563 N N . ILE A 1 68 ? 5.334 -4.826 -9.744 1.00 91.50 68 ILE A N 1
ATOM 564 C CA . ILE A 1 68 ? 6.800 -4.728 -9.812 1.00 91.50 68 ILE A CA 1
ATOM 565 C C . ILE A 1 68 ? 7.474 -5.466 -8.647 1.00 91.50 68 ILE A C 1
ATOM 567 O O . ILE A 1 68 ? 8.439 -6.192 -8.858 1.00 91.50 68 ILE A O 1
ATOM 571 N N . ARG A 1 69 ? 6.903 -5.392 -7.435 1.00 89.44 69 ARG A N 1
ATOM 572 C CA . ARG A 1 69 ? 7.395 -6.138 -6.266 1.00 89.44 69 ARG A CA 1
ATOM 573 C C . ARG A 1 69 ? 7.273 -7.650 -6.458 1.00 89.44 69 ARG A C 1
ATOM 575 O O . ARG A 1 69 ? 8.115 -8.409 -5.981 1.00 89.44 69 ARG A O 1
ATOM 582 N N . SER A 1 70 ? 6.212 -8.108 -7.125 1.00 91.75 70 SER A N 1
ATOM 583 C CA . SER A 1 70 ? 6.037 -9.530 -7.432 1.00 91.75 70 SER A CA 1
ATOM 584 C C . SER A 1 70 ? 7.101 -10.037 -8.410 1.00 91.75 70 SER A C 1
ATOM 586 O O . SER A 1 70 ? 7.610 -11.142 -8.219 1.00 91.75 70 SER A O 1
ATOM 588 N N . VAL A 1 71 ? 7.482 -9.201 -9.384 1.00 93.62 71 VAL A N 1
ATOM 589 C CA . VAL A 1 71 ? 8.564 -9.468 -10.335 1.00 93.62 71 VAL A CA 1
ATOM 590 C C . VAL A 1 71 ? 9.913 -9.504 -9.623 1.00 93.62 71 VAL A C 1
ATOM 592 O O . VAL A 1 71 ? 10.623 -10.494 -9.763 1.00 93.62 71 VAL A O 1
ATOM 595 N N . GLU A 1 72 ? 10.230 -8.506 -8.791 1.00 91.75 72 GLU A N 1
ATOM 596 C CA . GLU A 1 72 ? 11.471 -8.478 -7.994 1.00 91.75 72 GLU A CA 1
ATOM 597 C C . GLU A 1 72 ? 11.630 -9.747 -7.159 1.00 91.75 72 GLU A C 1
ATOM 599 O O . GLU A 1 72 ? 12.636 -10.439 -7.268 1.00 91.75 72 GLU A O 1
ATOM 604 N N . ARG A 1 73 ? 10.592 -10.122 -6.404 1.00 89.88 73 ARG A N 1
ATOM 605 C CA . ARG A 1 73 ? 10.619 -11.328 -5.571 1.00 89.88 73 ARG A CA 1
ATOM 606 C C . ARG A 1 73 ? 10.878 -12.595 -6.387 1.00 89.88 73 ARG A C 1
ATOM 608 O O . ARG A 1 73 ? 11.574 -13.489 -5.917 1.00 89.88 73 ARG A O 1
ATOM 615 N N . TYR A 1 74 ? 10.293 -12.702 -7.579 1.00 92.88 74 TYR A N 1
ATOM 616 C CA . TYR A 1 74 ? 10.543 -13.841 -8.459 1.00 92.88 74 TYR A CA 1
ATOM 617 C C . TYR A 1 74 ? 11.994 -13.853 -8.945 1.00 92.88 74 TYR A C 1
ATOM 619 O O . TYR A 1 74 ? 12.664 -14.876 -8.828 1.00 92.88 74 TYR A O 1
ATOM 627 N N . LEU A 1 75 ? 12.480 -12.715 -9.444 1.00 92.25 75 LEU A N 1
ATOM 628 C CA . LEU A 1 75 ? 13.826 -12.557 -9.991 1.00 92.25 75 LEU A CA 1
ATOM 629 C C . LEU A 1 75 ? 14.918 -12.817 -8.948 1.00 92.25 75 LEU A C 1
ATOM 631 O O . LEU A 1 75 ? 15.915 -13.467 -9.258 1.00 92.25 75 LEU A O 1
ATOM 635 N N . GLU A 1 76 ? 14.693 -12.377 -7.712 1.00 90.44 76 GLU A N 1
ATOM 636 C CA . GLU A 1 76 ? 15.539 -12.678 -6.557 1.00 90.44 76 GLU A CA 1
ATOM 637 C C . GLU A 1 76 ? 15.554 -14.178 -6.242 1.00 90.44 76 GLU A C 1
ATOM 639 O O . GLU A 1 76 ? 16.619 -14.749 -6.025 1.00 90.44 76 GLU A O 1
ATOM 644 N N . MET A 1 77 ? 14.393 -14.843 -6.259 1.00 90.12 77 MET A N 1
ATOM 645 C CA . MET A 1 77 ? 14.296 -16.281 -5.978 1.00 90.12 77 MET A CA 1
ATOM 646 C C . MET A 1 77 ? 14.949 -17.160 -7.048 1.00 90.12 77 MET A C 1
ATOM 648 O O . MET A 1 77 ? 15.417 -18.250 -6.726 1.00 90.12 77 MET A O 1
ATOM 652 N N . VAL A 1 78 ? 14.955 -16.723 -8.310 1.00 91.19 78 VAL A N 1
ATOM 653 C CA . VAL A 1 78 ? 15.631 -17.441 -9.406 1.00 91.19 78 VAL A CA 1
ATOM 654 C C . VAL A 1 78 ? 17.079 -16.991 -9.613 1.00 91.19 78 VAL A C 1
ATOM 656 O O . VAL A 1 78 ? 17.724 -17.468 -10.545 1.00 91.19 78 VA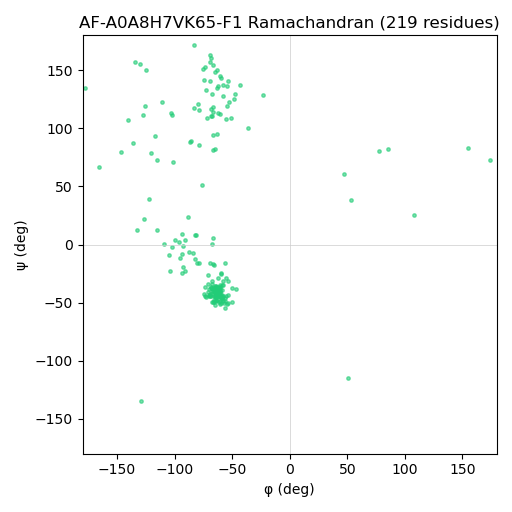L A O 1
ATOM 659 N N . GLU A 1 79 ? 17.578 -16.086 -8.765 1.00 90.75 79 GLU A N 1
ATOM 660 C CA . GLU A 1 79 ? 18.943 -15.547 -8.798 1.00 90.75 79 GLU A CA 1
ATOM 661 C C . GLU A 1 79 ? 19.338 -14.981 -10.177 1.00 90.75 79 GLU A C 1
ATOM 663 O O . GLU A 1 79 ? 20.471 -15.137 -10.640 1.00 90.75 79 GLU A O 1
ATOM 668 N N . LEU A 1 80 ? 18.400 -14.317 -10.868 1.00 90.94 80 LEU A N 1
ATOM 669 C CA . LEU A 1 80 ? 18.696 -13.705 -12.164 1.00 90.94 80 LEU A CA 1
ATOM 670 C C . LEU A 1 80 ? 19.632 -12.503 -11.974 1.00 90.94 80 LEU A C 1
ATOM 672 O O . LEU A 1 80 ? 19.460 -11.700 -11.059 1.00 90.94 80 LEU A O 1
ATOM 676 N N . GLU A 1 81 ? 20.594 -12.331 -12.875 1.00 90.69 81 GLU A N 1
ATOM 677 C CA . GLU A 1 81 ? 21.461 -11.154 -12.884 1.00 90.69 81 GLU A CA 1
ATOM 678 C C . GLU A 1 81 ? 20.649 -9.872 -13.146 1.00 90.69 81 GLU A C 1
ATOM 680 O O . GLU A 1 81 ? 19.837 -9.839 -14.073 1.00 90.69 81 GLU A O 1
ATOM 685 N N . GLN A 1 82 ? 20.889 -8.804 -12.372 1.00 88.50 82 GLN A N 1
ATOM 686 C 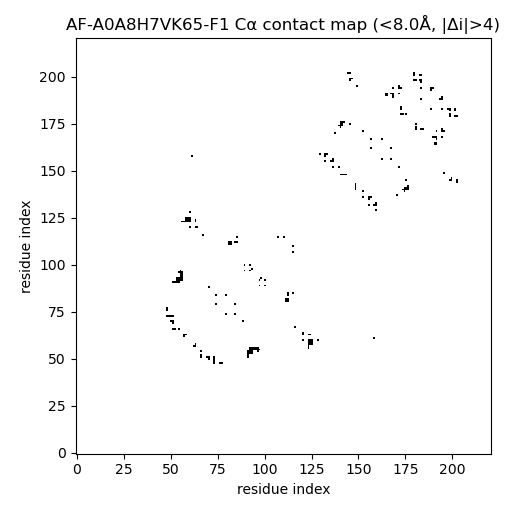CA . GLN A 1 82 ? 20.136 -7.539 -12.480 1.00 88.50 82 GLN A CA 1
ATOM 687 C C . GLN A 1 82 ? 20.156 -6.927 -13.888 1.00 88.50 82 GLN A C 1
ATOM 689 O O . GLN A 1 82 ? 19.182 -6.298 -14.293 1.00 88.50 82 GLN A O 1
ATOM 694 N N . THR A 1 83 ? 21.216 -7.170 -14.663 1.00 88.19 83 THR A N 1
ATOM 695 C CA . THR A 1 83 ? 21.333 -6.737 -16.066 1.00 88.19 83 THR A CA 1
ATOM 696 C C . THR A 1 83 ? 20.234 -7.307 -16.965 1.00 88.19 83 THR A C 1
ATOM 698 O O . THR A 1 83 ? 19.899 -6.694 -17.970 1.00 88.19 83 THR A O 1
ATOM 701 N N . ARG A 1 84 ? 19.632 -8.445 -16.593 1.00 90.31 84 ARG A N 1
ATOM 702 C CA . ARG A 1 84 ? 18.549 -9.111 -17.337 1.00 90.31 84 ARG A CA 1
ATOM 703 C C . ARG A 1 84 ? 17.164 -8.893 -16.735 1.00 90.31 84 ARG A C 1
ATOM 705 O O . ARG A 1 84 ? 16.182 -9.395 -17.278 1.00 90.31 84 ARG A O 1
ATOM 712 N N . TRP A 1 85 ? 17.059 -8.192 -15.605 1.00 93.75 85 TRP A N 1
ATOM 713 C CA . TRP A 1 85 ? 15.774 -7.995 -14.927 1.00 93.75 85 TRP A CA 1
ATOM 714 C C . TRP A 1 85 ? 14.805 -7.192 -15.785 1.00 93.75 85 TRP A C 1
ATOM 716 O O . TRP A 1 85 ? 13.633 -7.550 -15.884 1.00 93.75 85 TRP A O 1
ATOM 726 N N . ILE A 1 86 ? 15.304 -6.141 -16.438 1.00 92.75 86 ILE A N 1
ATOM 727 C CA . ILE A 1 86 ? 14.511 -5.296 -17.333 1.00 92.75 86 ILE A CA 1
ATOM 728 C C . ILE A 1 86 ? 14.025 -6.115 -18.532 1.00 92.75 86 ILE A C 1
ATOM 730 O O . ILE A 1 86 ? 12.824 -6.142 -18.790 1.00 92.75 86 ILE A O 1
ATOM 734 N N . ASP A 1 87 ? 14.922 -6.858 -19.187 1.00 91.75 87 ASP A N 1
ATOM 735 C CA . ASP A 1 87 ? 14.585 -7.712 -20.333 1.00 91.75 87 ASP A CA 1
ATOM 736 C C . ASP A 1 87 ? 13.527 -8.758 -19.976 1.00 91.75 87 ASP A C 1
ATOM 738 O O . ASP A 1 87 ? 12.551 -8.938 -20.701 1.00 91.75 87 ASP A O 1
ATOM 742 N N . TYR A 1 88 ? 13.681 -9.427 -18.829 1.00 93.44 88 TYR A N 1
ATOM 743 C CA . TYR A 1 88 ? 12.681 -10.371 -18.340 1.00 93.44 88 TYR A CA 1
ATOM 744 C C . TYR A 1 88 ? 11.337 -9.678 -18.102 1.00 93.44 88 TYR A C 1
ATOM 746 O O . TYR A 1 88 ? 10.298 -10.147 -18.565 1.00 93.44 88 TYR A O 1
ATOM 754 N N . THR A 1 89 ? 11.357 -8.539 -17.411 1.00 93.44 89 THR A N 1
ATOM 755 C CA . THR A 1 89 ? 10.152 -7.775 -17.074 1.00 93.44 89 THR A CA 1
ATOM 756 C C . THR A 1 89 ? 9.417 -7.308 -18.328 1.00 93.44 89 THR A C 1
ATOM 758 O O . THR A 1 89 ? 8.190 -7.381 -18.378 1.00 93.44 89 THR A O 1
ATOM 761 N N . ALA A 1 90 ? 10.150 -6.923 -19.374 1.00 92.50 90 ALA A N 1
ATOM 762 C CA . ALA A 1 90 ? 9.587 -6.544 -20.663 1.00 92.50 90 ALA A CA 1
ATOM 763 C C . ALA A 1 90 ? 8.737 -7.662 -21.290 1.00 92.50 90 ALA A C 1
ATOM 765 O O . ALA A 1 90 ? 7.690 -7.387 -21.874 1.00 92.50 90 ALA A O 1
ATOM 766 N N . THR A 1 91 ? 9.113 -8.934 -21.100 1.00 93.69 91 THR A N 1
ATOM 767 C CA . THR A 1 91 ? 8.337 -10.079 -21.619 1.00 93.69 91 THR A CA 1
ATOM 768 C C . THR A 1 91 ? 6.958 -10.242 -20.968 1.00 93.69 91 THR A C 1
ATOM 770 O O . THR A 1 91 ? 6.088 -10.932 -21.514 1.00 93.69 91 THR A O 1
ATOM 773 N N . LEU A 1 92 ? 6.733 -9.605 -19.817 1.00 94.44 92 LEU A N 1
ATOM 774 C CA . LEU A 1 92 ? 5.493 -9.683 -19.046 1.00 94.44 92 LEU A CA 1
ATOM 775 C C . LEU A 1 92 ? 4.509 -8.550 -19.374 1.00 94.44 92 LEU A C 1
ATOM 777 O O . LEU A 1 92 ? 3.359 -8.599 -18.929 1.00 94.44 92 LEU A O 1
ATOM 781 N N . PHE A 1 93 ? 4.917 -7.553 -20.160 1.00 94.88 93 PHE A N 1
ATOM 782 C CA . PHE A 1 93 ? 4.038 -6.460 -20.566 1.00 94.88 93 PHE A CA 1
ATOM 783 C C . PHE A 1 93 ? 3.022 -6.887 -21.625 1.00 94.88 93 PHE A C 1
ATOM 785 O O . PHE A 1 93 ? 3.312 -7.667 -22.533 1.00 94.88 93 PHE A O 1
ATOM 792 N N . ARG A 1 94 ? 1.797 -6.378 -21.507 1.00 94.88 94 ARG A N 1
ATOM 793 C CA . ARG A 1 94 ? 0.687 -6.598 -22.439 1.00 94.88 94 ARG A CA 1
ATOM 794 C C . ARG A 1 94 ? -0.001 -5.269 -22.738 1.00 94.88 94 ARG A C 1
ATOM 796 O O . ARG A 1 94 ? 0.092 -4.330 -21.955 1.00 94.88 94 ARG A O 1
ATOM 803 N N . GLU A 1 95 ? -0.685 -5.210 -23.878 1.00 93.75 95 GLU A N 1
ATOM 804 C CA . GLU A 1 95 ? -1.559 -4.095 -24.275 1.00 93.75 95 GLU A CA 1
ATOM 805 C C . GLU A 1 95 ? -0.894 -2.708 -24.169 1.00 93.75 95 GLU A C 1
ATOM 807 O O . GLU A 1 95 ? 0.052 -2.405 -24.908 1.00 93.75 95 GLU A O 1
ATOM 812 N N . GLU A 1 96 ? -1.397 -1.849 -23.283 1.00 90.88 96 GLU A N 1
ATOM 813 C CA . GLU A 1 96 ? -0.896 -0.492 -23.104 1.00 90.88 96 GLU A CA 1
ATOM 814 C C . GLU A 1 96 ? 0.529 -0.500 -22.546 1.00 90.88 96 GLU A C 1
ATOM 816 O O . GLU A 1 96 ? 1.376 0.265 -23.011 1.00 90.88 96 GLU A O 1
ATOM 821 N N . ALA A 1 97 ? 0.831 -1.418 -21.625 1.00 92.25 97 ALA A N 1
ATOM 822 C CA . ALA A 1 97 ? 2.168 -1.538 -21.060 1.00 92.25 97 ALA A CA 1
ATOM 823 C C . ALA A 1 97 ? 3.217 -1.958 -22.094 1.00 92.25 97 ALA A C 1
ATOM 825 O O . ALA A 1 97 ? 4.321 -1.418 -22.103 1.00 92.25 97 ALA A O 1
ATOM 826 N N . ASP A 1 98 ? 2.856 -2.865 -23.002 1.00 92.94 98 ASP A N 1
ATOM 827 C CA . ASP A 1 98 ? 3.731 -3.273 -24.106 1.00 92.94 98 ASP A CA 1
ATOM 828 C C . ASP A 1 98 ? 3.956 -2.120 -25.096 1.00 92.94 98 ASP A C 1
ATOM 830 O O . ASP A 1 98 ? 5.072 -1.872 -25.556 1.00 92.94 98 ASP A O 1
ATOM 834 N N . THR A 1 99 ? 2.898 -1.359 -25.384 1.00 91.19 99 THR A N 1
ATOM 835 C CA . THR A 1 99 ? 2.986 -0.179 -26.252 1.00 91.19 99 THR A CA 1
ATOM 836 C C . THR A 1 99 ? 3.894 0.890 -25.648 1.00 91.19 99 THR A C 1
ATOM 838 O O . THR A 1 99 ? 4.732 1.451 -26.356 1.00 91.19 99 THR A O 1
ATOM 841 N N . TRP A 1 100 ? 3.761 1.149 -24.346 1.00 91.00 100 TRP A N 1
ATOM 842 C CA . TRP A 1 100 ? 4.657 2.035 -23.613 1.00 91.00 100 TRP A CA 1
ATOM 843 C C . TRP A 1 100 ? 6.100 1.532 -23.680 1.00 91.00 100 TRP A C 1
ATOM 845 O O . TRP A 1 100 ? 6.975 2.289 -24.094 1.00 91.00 100 TRP A O 1
ATOM 855 N N . TRP A 1 101 ? 6.349 0.257 -23.366 1.00 91.56 101 TRP A N 1
ATOM 856 C CA . TRP A 1 101 ? 7.696 -0.314 -23.380 1.00 91.56 101 TRP A CA 1
ATOM 857 C C . TRP A 1 101 ? 8.383 -0.146 -24.741 1.00 91.56 101 TRP A C 1
ATOM 859 O O . TRP A 1 101 ? 9.491 0.383 -24.804 1.00 91.56 101 TRP A O 1
ATOM 869 N N . ARG A 1 102 ? 7.686 -0.447 -25.845 1.00 88.88 102 ARG A N 1
ATOM 870 C CA . ARG A 1 102 ? 8.205 -0.249 -27.213 1.00 88.88 102 ARG A CA 1
ATOM 871 C C . ARG A 1 102 ? 8.583 1.202 -27.526 1.00 88.88 102 ARG A C 1
ATOM 873 O O . ARG A 1 102 ? 9.544 1.446 -28.247 1.00 88.88 102 ARG A O 1
ATOM 880 N N . GLN A 1 103 ? 7.853 2.183 -26.992 1.00 86.38 103 GLN A N 1
ATOM 881 C CA . GLN A 1 103 ? 8.211 3.603 -27.142 1.00 86.38 103 GLN A CA 1
ATOM 882 C C . GLN A 1 103 ? 9.449 3.977 -26.324 1.00 86.38 103 GLN A C 1
ATOM 884 O O . GLN A 1 103 ? 10.151 4.935 -26.646 1.00 86.38 103 GLN A O 1
ATOM 889 N N . GLN A 1 104 ? 9.691 3.237 -25.248 1.00 82.25 104 GLN A N 1
ATOM 890 C CA . GLN A 1 104 ? 10.762 3.490 -24.315 1.00 82.25 104 GLN A CA 1
ATOM 891 C C . GLN A 1 104 ? 12.060 2.721 -24.647 1.00 82.25 104 GLN A C 1
ATOM 893 O O . GLN A 1 104 ? 13.115 3.152 -24.186 1.00 82.25 104 GLN A O 1
ATOM 898 N N . GLU A 1 105 ? 12.029 1.642 -25.446 1.00 74.69 105 GLU A N 1
ATOM 899 C CA . GLU A 1 105 ? 13.198 0.799 -25.799 1.00 74.69 105 GLU A CA 1
ATOM 900 C C . GLU A 1 105 ? 14.408 1.605 -26.302 1.00 74.69 105 GLU A C 1
ATOM 902 O O . GLU A 1 105 ? 15.547 1.322 -25.937 1.00 74.69 105 GLU A O 1
ATOM 907 N N . LEU A 1 106 ? 14.173 2.675 -27.068 1.00 68.94 106 LEU A N 1
ATOM 908 C CA . LEU A 1 106 ? 15.230 3.556 -27.588 1.00 68.94 106 LEU A CA 1
ATOM 909 C C . LEU A 1 106 ? 15.928 4.400 -26.503 1.00 68.94 106 LEU A C 1
ATOM 911 O O . LEU A 1 106 ? 16.991 4.964 -26.752 1.00 68.94 106 LEU A O 1
ATOM 915 N N . LEU A 1 107 ? 15.330 4.504 -25.315 1.00 66.81 107 LEU A N 1
ATOM 916 C CA . LEU A 1 107 ? 15.783 5.338 -24.199 1.00 66.81 107 LEU A CA 1
ATOM 917 C C . LEU A 1 107 ? 16.441 4.525 -23.070 1.00 66.81 107 LEU A C 1
ATOM 919 O O . LEU A 1 107 ? 17.001 5.127 -22.165 1.00 66.81 107 LEU A O 1
ATOM 923 N N . HIS A 1 108 ? 16.387 3.187 -23.108 1.00 67.81 108 HIS A N 1
ATOM 924 C CA . HIS A 1 108 ? 16.779 2.312 -21.989 1.00 67.81 108 HIS A CA 1
ATOM 925 C C . HIS A 1 108 ? 18.183 1.698 -22.086 1.00 67.81 108 HIS A C 1
ATOM 927 O O . HIS A 1 108 ? 18.551 0.920 -21.214 1.00 67.81 108 HIS A O 1
ATOM 933 N N . ALA A 1 109 ? 18.985 2.028 -23.105 1.00 63.91 109 ALA A N 1
ATOM 934 C CA . ALA A 1 109 ? 20.256 1.341 -23.382 1.00 63.91 109 ALA A CA 1
ATOM 935 C C . ALA A 1 109 ? 21.274 1.330 -22.216 1.00 63.91 109 ALA A C 1
ATOM 937 O O . ALA A 1 109 ? 22.210 0.538 -22.253 1.00 63.91 109 ALA A O 1
ATOM 938 N N . ASN A 1 110 ? 21.097 2.181 -21.196 1.00 69.38 110 ASN A N 1
ATOM 939 C CA . ASN A 1 110 ? 21.934 2.231 -19.993 1.00 69.38 110 ASN A CA 1
ATOM 940 C C . ASN A 1 110 ? 21.126 2.273 -18.681 1.00 69.38 110 ASN A C 1
ATOM 942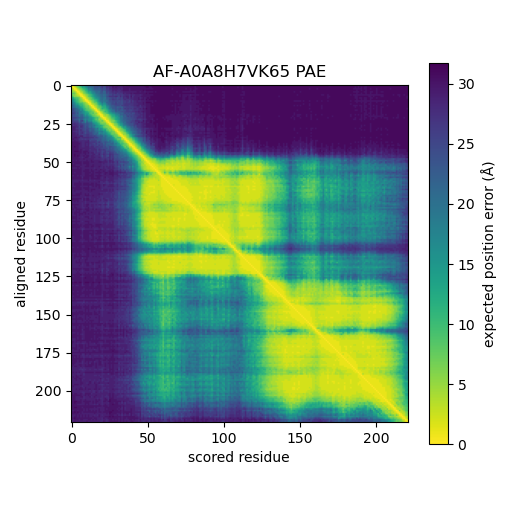 O O . ASN A 1 110 ? 21.696 2.611 -17.644 1.00 69.38 110 ASN A O 1
ATOM 946 N N . ASP A 1 111 ? 19.818 2.003 -18.710 1.00 79.81 111 ASP A N 1
ATOM 947 C CA . ASP A 1 111 ? 19.006 2.080 -17.494 1.00 79.81 111 ASP A CA 1
ATOM 948 C C . ASP A 1 111 ? 19.329 0.905 -16.567 1.00 79.81 111 ASP A C 1
ATOM 950 O O . ASP A 1 111 ? 19.352 -0.254 -16.985 1.00 79.81 111 ASP A O 1
ATOM 954 N N . ASP A 1 112 ? 19.537 1.206 -15.287 1.00 88.19 112 ASP A N 1
ATOM 955 C CA . ASP A 1 112 ? 19.527 0.191 -14.245 1.00 88.19 112 ASP A CA 1
ATOM 956 C C . ASP A 1 112 ? 18.084 -0.110 -13.800 1.00 88.19 112 ASP A C 1
ATOM 958 O O . ASP A 1 112 ? 17.109 0.555 -14.177 1.00 88.19 112 ASP A O 1
ATOM 962 N N . TRP A 1 113 ? 17.923 -1.142 -12.972 1.00 9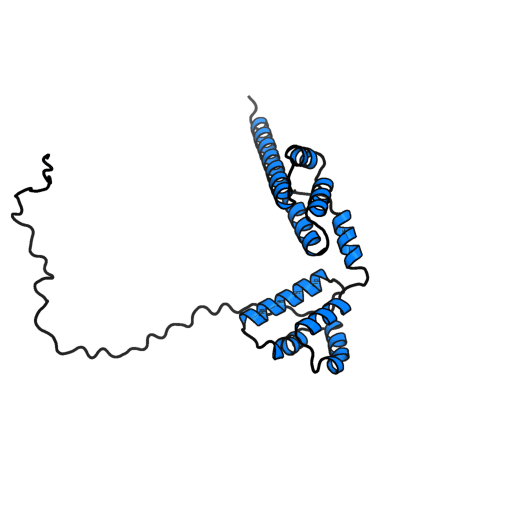0.00 113 TRP A N 1
ATOM 963 C CA . TRP A 1 113 ? 16.608 -1.524 -12.461 1.00 90.00 113 TRP A CA 1
ATOM 964 C C . TRP A 1 113 ? 15.911 -0.389 -11.688 1.00 90.00 113 TRP A C 1
ATOM 966 O O . TRP A 1 113 ? 14.682 -0.280 -11.688 1.00 90.00 113 TRP A O 1
ATOM 976 N N . VAL A 1 114 ? 16.675 0.481 -11.026 1.00 86.00 114 VAL A N 1
ATOM 977 C CA . VAL A 1 114 ? 16.136 1.586 -10.230 1.00 86.00 114 VAL A CA 1
ATOM 978 C C . VAL A 1 114 ? 15.523 2.650 -11.137 1.00 86.00 114 VAL A C 1
ATOM 980 O O . VAL A 1 114 ? 14.416 3.124 -10.863 1.00 86.00 114 VAL A O 1
ATOM 983 N N . ASP A 1 115 ? 16.202 3.008 -12.220 1.00 86.25 115 ASP A N 1
ATOM 984 C CA . ASP A 1 115 ? 15.731 3.997 -13.184 1.00 86.25 115 ASP A CA 1
ATOM 985 C C . ASP A 1 115 ? 14.546 3.483 -14.005 1.00 86.25 115 ASP A C 1
ATOM 987 O O . ASP A 1 115 ? 13.553 4.206 -14.169 1.00 86.25 115 ASP A O 1
ATOM 991 N N . PHE A 1 116 ? 14.565 2.201 -14.383 1.00 89.69 116 PHE A N 1
ATOM 992 C CA . PHE A 1 116 ? 13.404 1.530 -14.965 1.00 89.69 116 PHE A CA 1
ATOM 993 C C . PHE A 1 116 ? 12.165 1.652 -14.066 1.00 89.69 116 PHE A C 1
ATOM 995 O O . PHE A 1 116 ? 11.118 2.126 -14.519 1.00 89.69 116 PHE A O 1
ATOM 1002 N N . LYS A 1 117 ? 12.279 1.308 -12.773 1.00 88.88 117 LYS A N 1
ATOM 1003 C CA . LYS A 1 117 ? 11.158 1.402 -11.823 1.00 88.88 117 LYS A CA 1
ATOM 1004 C C . LYS A 1 117 ? 10.607 2.816 -11.711 1.00 88.88 117 LYS A C 1
ATOM 1006 O O . LYS A 1 117 ? 9.391 2.991 -11.699 1.00 88.88 117 LYS A O 1
ATOM 1011 N N . LYS A 1 118 ? 11.470 3.836 -11.642 1.00 83.12 118 LYS A N 1
ATOM 1012 C CA . LYS A 1 118 ? 11.020 5.238 -11.578 1.00 83.12 118 LYS A CA 1
ATOM 1013 C C . LYS A 1 118 ? 10.173 5.600 -12.792 1.00 83.12 118 LYS A C 1
ATOM 1015 O O . LYS A 1 118 ? 9.118 6.205 -12.631 1.00 83.12 118 LYS A O 1
ATOM 1020 N N . ARG A 1 119 ? 10.615 5.227 -13.995 1.00 86.31 119 ARG A N 1
ATOM 1021 C CA . ARG A 1 119 ? 9.909 5.542 -15.246 1.00 86.31 119 ARG A CA 1
ATOM 1022 C C . ARG A 1 119 ? 8.613 4.756 -15.389 1.00 86.31 119 ARG A C 1
ATOM 1024 O O . ARG A 1 119 ? 7.593 5.345 -15.733 1.00 86.31 119 ARG A O 1
ATOM 1031 N N . PHE A 1 120 ? 8.647 3.467 -15.065 1.00 89.19 120 PHE A N 1
ATOM 1032 C CA . PHE A 1 120 ? 7.466 2.612 -15.025 1.00 89.19 120 PHE A CA 1
ATOM 1033 C C . PHE A 1 120 ? 6.401 3.193 -14.087 1.00 89.19 120 PHE A C 1
ATOM 1035 O O . PHE A 1 120 ? 5.281 3.479 -14.509 1.00 89.19 120 PHE A O 1
ATOM 1042 N N . LEU A 1 121 ? 6.770 3.465 -12.832 1.00 85.69 121 LEU A N 1
ATOM 1043 C CA . LEU A 1 121 ? 5.845 4.027 -11.852 1.00 85.69 121 LEU A CA 1
ATOM 1044 C C . LEU A 1 121 ? 5.387 5.436 -12.240 1.00 85.69 121 LEU A C 1
ATOM 1046 O O . LEU A 1 121 ? 4.231 5.759 -12.017 1.00 85.69 121 LEU A O 1
ATOM 1050 N N . ALA A 1 122 ? 6.234 6.270 -12.850 1.00 82.19 122 ALA A N 1
ATOM 1051 C CA . ALA A 1 122 ? 5.823 7.594 -13.317 1.00 82.19 122 ALA A CA 1
ATOM 1052 C C . ALA A 1 122 ? 4.781 7.528 -14.446 1.00 82.19 122 ALA A C 1
ATOM 1054 O O . ALA A 1 122 ? 3.871 8.351 -14.466 1.00 82.19 122 ALA A O 1
ATOM 1055 N N . ASN A 1 123 ? 4.892 6.555 -15.355 1.00 85.31 123 ASN A N 1
ATOM 1056 C CA . ASN A 1 123 ? 3.957 6.392 -16.468 1.00 85.31 123 ASN A CA 1
ATOM 1057 C C . ASN A 1 123 ? 2.602 5.824 -16.020 1.00 85.31 123 ASN A C 1
ATOM 1059 O O . ASN A 1 123 ? 1.555 6.303 -16.447 1.00 85.31 123 ASN A O 1
ATOM 1063 N N . PHE A 1 124 ? 2.614 4.821 -15.137 1.00 84.69 124 PHE A N 1
ATOM 1064 C CA . PHE A 1 124 ? 1.387 4.173 -14.651 1.00 84.69 124 PHE A CA 1
ATOM 1065 C C . PHE A 1 124 ? 0.833 4.789 -13.357 1.00 84.69 124 PHE A C 1
ATOM 1067 O O . PHE A 1 124 ? -0.233 4.391 -12.886 1.00 84.69 124 PHE A O 1
ATOM 1074 N N . SER A 1 125 ? 1.499 5.804 -12.798 1.00 75.50 125 SER A N 1
ATOM 1075 C CA . SER A 1 125 ? 0.941 6.631 -11.728 1.00 75.50 125 SER A CA 1
ATOM 1076 C C . SER A 1 125 ? -0.005 7.675 -12.319 1.00 75.50 125 SER A C 1
ATOM 1078 O O . SER A 1 125 ? 0.447 8.558 -13.050 1.00 75.50 125 SER A O 1
ATOM 1080 N N . PRO A 1 126 ? -1.291 7.705 -11.930 1.00 69.88 126 PRO A N 1
ATOM 1081 C CA . PRO A 1 126 ? -2.127 8.848 -12.256 1.00 69.88 126 PRO A CA 1
ATOM 1082 C C . PRO A 1 126 ? -1.531 10.126 -11.624 1.00 69.88 126 PRO A C 1
ATOM 1084 O O . PRO A 1 126 ? -1.018 10.064 -10.498 1.00 69.88 126 PRO A O 1
ATOM 1087 N N . PRO A 1 127 ? -1.625 11.301 -12.282 1.00 64.69 127 PRO A N 1
ATOM 1088 C CA . PRO A 1 127 ? -1.054 12.560 -11.782 1.00 64.69 127 PRO A CA 1
ATOM 1089 C C . PRO A 1 127 ? -1.499 12.912 -10.355 1.00 64.69 127 PRO A C 1
ATOM 1091 O O . PRO A 1 127 ? -0.742 13.477 -9.567 1.00 64.69 127 PRO A O 1
ATOM 1094 N N . ASN A 1 128 ? -2.720 12.507 -9.998 1.00 66.62 128 ASN A N 1
ATOM 1095 C CA . ASN A 1 128 ? -3.332 12.780 -8.703 1.00 66.62 128 ASN A CA 1
ATOM 1096 C C . ASN A 1 128 ? -3.124 11.657 -7.679 1.00 66.62 128 ASN A C 1
ATOM 1098 O O . ASN A 1 128 ? -3.733 11.714 -6.618 1.00 66.62 128 ASN A O 1
ATOM 1102 N N . HIS A 1 129 ? -2.296 10.637 -7.938 1.00 67.94 129 HIS A N 1
ATOM 1103 C CA . HIS A 1 129 ? -2.212 9.461 -7.062 1.00 67.94 129 HIS A CA 1
ATOM 1104 C C . HIS A 1 129 ? -1.894 9.820 -5.602 1.00 67.94 129 HIS A C 1
ATOM 1106 O O . HIS A 1 129 ? -2.551 9.341 -4.684 1.00 67.94 129 HIS A O 1
ATOM 1112 N N . ARG A 1 130 ? -0.940 10.732 -5.372 1.00 64.62 130 ARG A N 1
ATOM 1113 C CA . ARG A 1 130 ? -0.600 11.195 -4.014 1.00 64.62 130 ARG A CA 1
ATOM 1114 C C . ARG A 1 130 ? -1.768 11.884 -3.314 1.00 64.62 130 ARG A C 1
ATOM 1116 O O . ARG A 1 130 ? -1.899 11.778 -2.098 1.00 64.62 130 ARG A O 1
ATOM 1123 N N . GLN A 1 131 ? -2.568 12.637 -4.065 1.00 69.62 131 GLN A N 1
ATOM 1124 C CA . GLN A 1 131 ? -3.756 13.294 -3.536 1.00 69.62 131 GLN A CA 1
ATOM 1125 C C . GLN A 1 131 ? -4.846 12.258 -3.266 1.00 69.62 131 GLN A C 1
ATOM 1127 O O . GLN A 1 131 ? -5.357 12.210 -2.161 1.00 69.62 131 GLN A O 1
ATOM 1132 N N . LEU A 1 132 ? -5.074 11.330 -4.195 1.00 71.75 132 LEU A N 1
ATOM 1133 C CA . LEU A 1 132 ? -6.036 10.245 -4.050 1.00 71.75 132 LEU A CA 1
ATOM 1134 C C . LEU A 1 132 ? -5.714 9.325 -2.863 1.00 71.75 132 LEU A C 1
ATOM 1136 O O . LEU A 1 132 ? -6.622 8.939 -2.139 1.00 71.75 132 LEU A O 1
ATOM 1140 N N . ALA A 1 133 ? -4.443 8.997 -2.625 1.00 69.56 133 ALA A N 1
ATOM 1141 C CA . ALA A 1 133 ? -4.024 8.212 -1.465 1.00 69.56 133 ALA A CA 1
ATOM 1142 C C . ALA A 1 133 ? -4.284 8.967 -0.149 1.00 69.56 133 ALA A C 1
ATOM 1144 O O . ALA A 1 133 ? -4.792 8.389 0.812 1.00 69.56 133 ALA A O 1
ATOM 1145 N N . ARG A 1 134 ? -4.019 10.282 -0.120 1.00 72.44 134 ARG A N 1
ATOM 1146 C CA . ARG A 1 134 ? -4.353 11.146 1.024 1.00 72.44 134 ARG A CA 1
ATOM 1147 C C . ARG A 1 134 ? -5.856 11.282 1.235 1.00 72.44 134 ARG A C 1
ATOM 1149 O O . ARG A 1 134 ? -6.283 11.255 2.385 1.00 72.44 134 ARG A O 1
ATOM 1156 N N . ASP A 1 135 ? -6.629 11.403 0.163 1.00 77.75 135 ASP A N 1
ATOM 1157 C CA . ASP A 1 135 ? -8.084 11.536 0.197 1.00 77.75 135 ASP A CA 1
ATOM 1158 C C . ASP A 1 135 ? -8.734 10.229 0.653 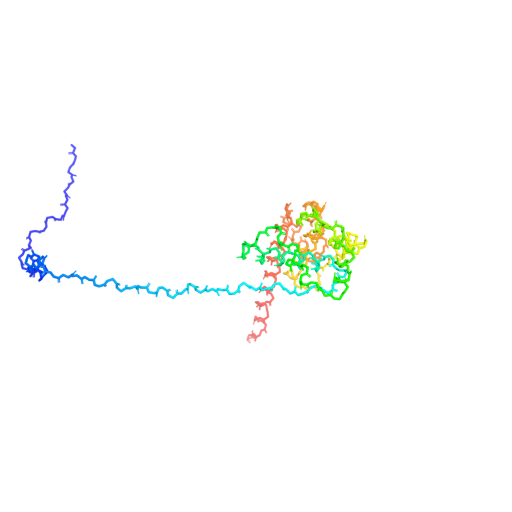1.00 77.75 135 ASP A C 1
ATOM 1160 O O . ASP A 1 135 ? -9.584 10.250 1.538 1.00 77.75 135 ASP A O 1
ATOM 1164 N N . ARG A 1 136 ? -8.278 9.079 0.135 1.00 76.94 136 ARG A N 1
ATOM 1165 C CA . ARG A 1 136 ? -8.689 7.745 0.604 1.00 76.94 136 ARG A CA 1
ATOM 1166 C C . ARG A 1 136 ? -8.418 7.587 2.093 1.00 76.94 136 ARG A C 1
ATOM 1168 O O . ARG A 1 136 ? -9.314 7.200 2.830 1.00 76.94 136 ARG A O 1
ATOM 1175 N N . LEU A 1 137 ? -7.213 7.938 2.541 1.00 80.38 137 LEU A N 1
ATOM 1176 C CA . LEU A 1 137 ? -6.836 7.850 3.949 1.00 80.38 137 LEU A CA 1
ATOM 1177 C C . LEU A 1 137 ? -7.604 8.850 4.829 1.00 80.38 137 LEU A C 1
ATOM 1179 O O . LEU A 1 137 ? -7.912 8.542 5.974 1.00 80.38 137 LEU A O 1
ATOM 1183 N N . ALA A 1 138 ? -7.933 10.038 4.315 1.00 79.88 138 ALA A N 1
ATOM 1184 C CA . ALA A 1 138 ? -8.754 11.027 5.017 1.00 79.88 138 ALA A CA 1
ATOM 1185 C C . ALA A 1 138 ? -10.230 10.608 5.117 1.00 79.88 138 ALA A C 1
ATOM 1187 O O . ALA A 1 138 ? -10.883 10.905 6.114 1.00 79.88 138 ALA A O 1
ATOM 1188 N N . ALA A 1 139 ? -10.746 9.919 4.101 1.00 84.44 139 ALA A N 1
ATOM 1189 C CA . ALA A 1 139 ? -12.103 9.387 4.069 1.00 84.44 139 ALA A CA 1
ATOM 1190 C C . ALA A 1 139 ? -12.236 8.025 4.774 1.00 84.44 139 ALA A C 1
ATOM 1192 O O . ALA A 1 139 ? -13.352 7.524 4.919 1.00 84.44 139 ALA A O 1
ATOM 1193 N N . LEU A 1 140 ? -11.123 7.410 5.193 1.00 88.19 140 LEU A N 1
ATOM 1194 C CA . LEU A 1 140 ? -11.126 6.066 5.749 1.00 88.19 140 LEU A CA 1
ATOM 1195 C C . LEU A 1 140 ? -11.750 6.053 7.148 1.00 88.19 140 LEU A C 1
ATOM 1197 O O . LEU A 1 140 ? -11.157 6.495 8.134 1.00 88.19 140 LEU A O 1
ATOM 1201 N N . VAL A 1 141 ? -12.942 5.474 7.228 1.00 91.62 141 VAL A N 1
ATOM 1202 C CA . VAL A 1 141 ? -13.704 5.282 8.462 1.00 91.62 141 VAL A CA 1
ATOM 1203 C C . VAL A 1 141 ? -14.054 3.809 8.641 1.00 91.62 141 VAL A C 1
ATOM 1205 O O . VAL A 1 141 ? -14.223 3.069 7.672 1.00 91.62 141 VAL A O 1
ATOM 1208 N N . GLN A 1 142 ? -14.177 3.375 9.889 1.00 91.81 142 GLN A N 1
ATOM 1209 C CA . GLN A 1 142 ? -14.628 2.039 10.238 1.00 91.81 142 GLN A CA 1
ATOM 1210 C C . GLN A 1 142 ? -16.108 1.885 9.861 1.00 91.81 142 GLN A C 1
ATOM 1212 O O . GLN A 1 142 ? -16.982 2.478 10.492 1.00 91.81 142 GLN A O 1
ATOM 1217 N N . THR A 1 143 ? -16.389 1.063 8.851 1.00 90.00 143 THR A N 1
ATOM 1218 C CA . THR A 1 143 ? -17.755 0.703 8.425 1.00 90.00 143 THR A CA 1
ATOM 1219 C C . THR A 1 143 ? -18.173 -0.702 8.864 1.00 90.00 143 THR A C 1
ATOM 1221 O O . THR A 1 143 ? -19.366 -0.972 8.978 1.00 90.00 143 THR A O 1
ATOM 1224 N N . GLY A 1 144 ? -17.204 -1.584 9.124 1.00 90.31 144 GLY A N 1
ATOM 1225 C CA . GLY A 1 144 ? -17.406 -2.970 9.544 1.00 90.31 144 GLY A CA 1
ATOM 1226 C C . GLY A 1 144 ? -16.595 -3.313 10.793 1.00 90.31 144 GLY A C 1
ATOM 1227 O O . GLY A 1 144 ? -16.569 -2.543 11.759 1.00 90.31 144 GLY A O 1
ATOM 1228 N N . THR A 1 145 ? -15.927 -4.467 10.768 1.00 93.25 145 THR A N 1
ATOM 1229 C CA . THR A 1 145 ? -15.086 -4.912 11.888 1.00 93.25 145 THR A CA 1
ATOM 1230 C C . THR A 1 145 ? -13.864 -4.009 12.062 1.00 93.25 145 THR A C 1
ATOM 1232 O O . THR A 1 145 ? -13.392 -3.373 11.112 1.00 93.25 145 THR A O 1
ATOM 1235 N N . VAL A 1 146 ? -13.321 -3.955 13.278 1.00 93.75 146 VAL A N 1
ATOM 1236 C CA . VAL A 1 146 ? -12.050 -3.265 13.529 1.00 93.75 146 VAL A CA 1
ATOM 1237 C C . VAL A 1 146 ? -10.919 -3.938 12.759 1.00 93.75 146 VAL A C 1
ATOM 1239 O O . VAL A 1 146 ? -10.051 -3.238 12.248 1.00 93.75 146 VAL A O 1
ATOM 1242 N N . ALA A 1 147 ? -10.935 -5.266 12.626 1.00 93.06 147 ALA A N 1
ATOM 1243 C CA . ALA A 1 147 ? -9.926 -5.998 11.861 1.00 93.06 147 ALA A CA 1
ATOM 1244 C C . ALA A 1 147 ? -9.848 -5.523 10.401 1.00 93.06 147 ALA A C 1
ATOM 1246 O O . ALA A 1 147 ? -8.771 -5.140 9.941 1.00 93.06 147 ALA A O 1
ATOM 1247 N N . ASP A 1 148 ? -10.990 -5.445 9.712 1.00 92.38 148 ASP A N 1
ATOM 1248 C CA . ASP A 1 148 ? -11.045 -4.965 8.326 1.00 92.38 148 ASP A CA 1
ATOM 1249 C C . ASP A 1 148 ? -10.588 -3.506 8.216 1.00 92.38 148 ASP A C 1
ATOM 1251 O O . ASP A 1 148 ? -9.915 -3.124 7.254 1.00 92.38 148 ASP A O 1
ATOM 1255 N N . TYR A 1 149 ? -10.950 -2.674 9.196 1.00 93.44 149 TYR A N 1
ATOM 1256 C CA . TYR A 1 149 ? -10.529 -1.276 9.245 1.00 93.44 149 TYR A CA 1
ATOM 1257 C C . TYR A 1 149 ? -9.011 -1.138 9.429 1.00 93.44 149 TYR A C 1
ATOM 1259 O O . TYR A 1 149 ? -8.378 -0.376 8.698 1.00 93.44 149 TYR A O 1
ATOM 1267 N N . VAL A 1 150 ? -8.410 -1.902 10.347 1.00 93.31 150 VAL A N 1
ATOM 1268 C CA . VAL A 1 150 ? -6.957 -1.920 10.583 1.00 93.31 150 VAL A CA 1
ATOM 1269 C C . VAL A 1 150 ? -6.211 -2.319 9.313 1.00 93.31 150 VAL A C 1
ATOM 1271 O O . VAL A 1 150 ? -5.278 -1.622 8.916 1.00 93.31 150 VAL A O 1
ATOM 1274 N N . THR A 1 151 ? -6.649 -3.379 8.626 1.00 90.75 151 THR A N 1
ATOM 1275 C CA . THR A 1 151 ? -6.027 -3.816 7.366 1.00 90.75 151 THR A CA 1
ATOM 1276 C C . THR A 1 151 ? -6.087 -2.729 6.291 1.00 90.75 151 THR A C 1
ATOM 1278 O O . THR A 1 151 ? -5.075 -2.429 5.654 1.00 90.75 151 THR A O 1
ATOM 1281 N N . GLN A 1 152 ? -7.245 -2.085 6.111 1.00 88.12 152 GLN A N 1
ATOM 1282 C CA . GLN A 1 152 ? -7.397 -0.991 5.144 1.00 88.12 152 GLN A CA 1
ATOM 1283 C C . GLN A 1 152 ? -6.548 0.234 5.509 1.00 88.12 152 GLN A C 1
ATOM 1285 O O . GLN A 1 152 ? -5.970 0.875 4.624 1.00 88.12 152 GLN A O 1
ATOM 1290 N N . PHE A 1 153 ? -6.443 0.550 6.801 1.00 90.19 153 PHE A N 1
ATOM 1291 C CA . PHE A 1 153 ? -5.639 1.665 7.288 1.00 90.19 153 PHE A CA 1
ATOM 1292 C C . PHE A 1 153 ? -4.152 1.423 7.041 1.00 90.19 153 PHE A C 1
ATOM 1294 O O . PHE A 1 153 ? -3.487 2.285 6.475 1.00 90.19 153 PHE A O 1
ATOM 1301 N N . GLN A 1 154 ? -3.636 0.241 7.384 1.00 88.50 154 GLN A N 1
ATOM 1302 C CA . GLN A 1 154 ? -2.233 -0.116 7.160 1.00 88.50 154 GLN A CA 1
ATOM 1303 C C . GLN A 1 154 ? -1.863 -0.107 5.672 1.00 88.50 154 GLN A C 1
ATOM 1305 O O . GLN A 1 154 ? -0.813 0.426 5.304 1.00 88.50 154 GLN A O 1
ATOM 1310 N N . ALA A 1 155 ? -2.736 -0.628 4.804 1.00 83.25 155 ALA A N 1
ATOM 1311 C CA . ALA A 1 155 ? -2.537 -0.581 3.355 1.00 83.25 155 ALA A CA 1
ATOM 1312 C C . ALA A 1 155 ? -2.486 0.867 2.828 1.00 83.25 155 ALA A C 1
ATOM 1314 O O . ALA A 1 155 ? -1.604 1.227 2.045 1.00 83.25 155 ALA A O 1
ATOM 1315 N N . SER A 1 156 ? -3.395 1.721 3.306 1.00 81.19 156 SER A N 1
ATOM 1316 C CA . SER A 1 156 ? -3.460 3.131 2.907 1.00 81.19 156 SER A CA 1
ATOM 1317 C C . SER A 1 156 ? -2.266 3.932 3.431 1.00 81.19 156 SER A C 1
ATOM 1319 O O . SER A 1 156 ? -1.671 4.707 2.686 1.00 81.19 156 SER A O 1
ATOM 1321 N N . TRP A 1 157 ? -1.871 3.720 4.688 1.00 82.81 157 TRP A N 1
ATOM 1322 C CA . TRP A 1 157 ? -0.725 4.393 5.301 1.00 82.81 157 TRP A CA 1
ATOM 1323 C C . TRP A 1 157 ? 0.592 4.009 4.617 1.00 82.81 157 TRP A C 1
ATOM 1325 O O . TRP A 1 157 ? 1.380 4.891 4.281 1.00 82.81 157 TRP A O 1
ATOM 1335 N N . SER A 1 158 ? 0.771 2.727 4.278 1.00 78.38 158 SER A N 1
ATOM 1336 C CA . SER A 1 158 ? 1.933 2.241 3.512 1.00 78.38 158 SER A CA 1
ATOM 1337 C C . SER A 1 158 ? 2.062 2.896 2.130 1.00 78.38 158 SER A C 1
ATOM 1339 O O . SER A 1 158 ? 3.159 2.988 1.582 1.00 78.38 158 SER A O 1
ATOM 1341 N N . SER A 1 159 ? 0.948 3.374 1.572 1.00 70.25 159 SER A N 1
ATOM 1342 C CA . SER A 1 159 ? 0.890 4.041 0.266 1.00 70.25 159 SER A CA 1
ATOM 1343 C C . SER A 1 159 ? 1.157 5.556 0.356 1.00 70.25 159 SER A C 1
ATOM 1345 O O . SER A 1 159 ? 1.288 6.231 -0.666 1.00 70.25 159 SER A O 1
ATOM 1347 N N . VAL A 1 160 ? 1.279 6.117 1.570 1.00 75.06 160 VAL A N 1
ATOM 1348 C CA . VAL A 1 160 ? 1.537 7.547 1.827 1.00 75.06 160 VAL A CA 1
ATOM 1349 C C . VAL A 1 160 ? 2.851 7.719 2.616 1.00 75.06 160 VAL A C 1
ATOM 1351 O O . VAL A 1 160 ? 2.827 8.009 3.812 1.00 75.06 160 VAL A O 1
ATOM 1354 N N . PRO A 1 161 ? 4.026 7.629 1.959 1.00 57.72 161 PRO A N 1
ATOM 1355 C CA . PRO A 1 161 ? 5.342 7.575 2.620 1.00 57.72 161 PRO A CA 1
ATOM 1356 C C . PRO A 1 161 ? 5.790 8.852 3.363 1.00 57.72 161 PRO A C 1
ATOM 1358 O O . PRO A 1 161 ? 6.890 8.887 3.899 1.00 57.72 161 PRO A O 1
ATOM 1361 N N . MET A 1 162 ? 4.983 9.919 3.392 1.00 63.50 162 MET A N 1
ATOM 1362 C CA . MET A 1 162 ? 5.301 11.177 4.094 1.00 63.50 162 MET A CA 1
ATOM 1363 C C . MET A 1 162 ? 4.460 11.423 5.357 1.00 63.50 162 MET A C 1
ATOM 1365 O O . MET A 1 162 ? 4.614 12.471 5.976 1.00 63.50 162 MET A O 1
ATOM 1369 N N . MET A 1 163 ? 3.551 10.514 5.723 1.00 73.56 163 MET A N 1
ATOM 1370 C CA . MET A 1 163 ? 2.738 10.669 6.932 1.00 73.56 163 MET A CA 1
ATOM 1371 C C . MET A 1 163 ? 3.507 10.180 8.159 1.00 73.56 163 MET A C 1
ATOM 1373 O O . MET A 1 163 ? 3.834 8.997 8.248 1.00 73.56 163 MET A O 1
ATOM 1377 N N . GLY A 1 164 ? 3.774 11.089 9.097 1.00 76.00 164 GLY A N 1
ATOM 1378 C CA . GLY A 1 164 ? 4.400 10.750 10.375 1.00 76.00 164 GLY A CA 1
ATOM 1379 C C . GLY A 1 164 ? 3.482 9.920 11.277 1.00 76.00 164 GLY A C 1
ATOM 1380 O O . GLY A 1 164 ? 2.262 9.930 11.114 1.00 76.00 164 GLY A O 1
ATOM 1381 N N . GLU A 1 165 ? 4.068 9.225 12.253 1.00 83.12 165 GLU A N 1
ATOM 1382 C CA . GLU A 1 165 ? 3.332 8.346 13.176 1.00 83.12 165 GLU A CA 1
ATOM 1383 C C . GLU A 1 165 ? 2.272 9.085 14.005 1.00 83.12 165 GLU A C 1
ATOM 1385 O O . GLU A 1 165 ? 1.182 8.557 14.198 1.00 83.12 165 GLU A O 1
ATOM 1390 N N . GLU A 1 166 ? 2.545 10.320 14.439 1.00 84.38 166 GLU A N 1
ATOM 1391 C CA . GLU A 1 166 ? 1.583 11.141 15.190 1.00 84.38 166 GLU A CA 1
ATOM 1392 C C . GLU A 1 166 ? 0.338 11.468 14.347 1.00 84.38 166 GLU A C 1
ATOM 1394 O O . GLU A 1 166 ? -0.797 11.326 14.805 1.00 84.38 166 GLU A O 1
ATOM 1399 N N . GLU A 1 167 ? 0.539 11.838 13.077 1.00 84.44 167 GLU A N 1
ATOM 1400 C CA . GLU A 1 167 ? -0.560 12.103 12.146 1.00 84.44 167 GLU A CA 1
ATOM 1401 C C . GLU A 1 167 ? -1.333 10.815 11.822 1.00 84.44 167 GLU A C 1
ATOM 1403 O O . GLU A 1 167 ? -2.564 10.826 11.758 1.00 84.44 167 GLU A O 1
ATOM 1408 N N . ALA A 1 168 ? -0.628 9.693 11.645 1.00 87.19 168 ALA A N 1
ATOM 1409 C CA . ALA A 1 168 ? -1.249 8.393 11.416 1.00 87.19 168 ALA A CA 1
ATOM 1410 C C . ALA A 1 168 ? -2.105 7.961 12.617 1.00 87.19 168 ALA A C 1
ATOM 1412 O O . ALA A 1 168 ? -3.239 7.517 12.440 1.00 87.19 168 ALA A O 1
ATOM 1413 N N . LEU A 1 169 ? -1.604 8.146 13.837 1.00 91.69 169 LEU A N 1
ATOM 1414 C CA . LEU A 1 169 ? -2.316 7.840 15.072 1.00 91.69 169 LEU A CA 1
ATOM 1415 C C . LEU A 1 169 ? -3.608 8.656 15.193 1.00 91.69 169 LEU A C 1
ATOM 1417 O O . LEU A 1 169 ? -4.679 8.089 15.416 1.00 91.69 169 LEU A O 1
ATOM 1421 N N . ASP A 1 170 ? -3.520 9.975 15.016 1.00 89.50 170 ASP A N 1
ATOM 1422 C CA . ASP A 1 170 ? -4.671 10.877 15.072 1.00 89.50 170 ASP A CA 1
ATOM 1423 C C . ASP A 1 170 ? -5.733 10.509 14.020 1.00 89.50 170 ASP A C 1
ATOM 1425 O O . ASP A 1 170 ? -6.924 10.396 14.330 1.00 89.50 170 ASP A O 1
ATOM 1429 N N . ARG A 1 171 ? -5.309 10.227 12.782 1.00 89.94 171 ARG A N 1
ATOM 1430 C CA . ARG A 1 171 ? -6.215 9.792 11.708 1.00 89.94 171 ARG A CA 1
ATOM 1431 C C . ARG A 1 171 ? -6.868 8.445 12.001 1.00 89.94 171 ARG A C 1
ATOM 1433 O O . ARG A 1 171 ? -8.083 8.328 11.835 1.00 89.94 171 ARG A O 1
ATOM 1440 N N . PHE A 1 172 ? -6.101 7.460 12.472 1.00 93.25 172 PHE A N 1
ATOM 1441 C CA . PHE A 1 172 ? -6.625 6.148 12.854 1.00 93.25 172 PHE A CA 1
ATOM 1442 C C . PHE A 1 172 ? -7.703 6.283 13.934 1.00 93.25 172 PHE A C 1
ATOM 1444 O O . PHE A 1 172 ? -8.809 5.765 13.792 1.00 93.25 172 PHE A O 1
ATOM 1451 N N . GLN A 1 173 ? -7.427 7.050 14.993 1.00 92.94 173 GLN A N 1
ATOM 1452 C CA . GLN A 1 173 ? -8.393 7.272 16.069 1.00 92.94 173 GLN A CA 1
ATOM 1453 C C . GLN A 1 173 ? -9.671 7.946 15.566 1.00 92.94 173 GLN A C 1
ATOM 1455 O O . GLN A 1 173 ? -10.766 7.551 15.965 1.00 92.94 173 GLN A O 1
ATOM 1460 N N . ARG A 1 174 ? -9.563 8.948 14.685 1.00 92.56 174 ARG A N 1
ATOM 1461 C CA . ARG A 1 174 ? -10.730 9.655 14.134 1.00 92.56 174 ARG A CA 1
ATOM 1462 C C . ARG A 1 174 ? -11.630 8.758 13.295 1.00 92.56 174 ARG A C 1
ATOM 1464 O O . ARG A 1 174 ? -12.847 8.938 13.368 1.00 92.56 174 ARG A O 1
ATOM 1471 N N . GLY A 1 175 ? -11.049 7.823 12.544 1.00 92.44 175 GLY A N 1
ATOM 1472 C CA . GLY A 1 175 ? -11.796 6.908 11.685 1.00 92.44 175 GLY A CA 1
ATOM 1473 C C . GLY A 1 175 ? -12.455 5.738 12.421 1.00 92.44 175 GLY A C 1
ATOM 1474 O O . GLY A 1 175 ? -13.368 5.136 11.864 1.00 92.44 175 GLY A O 1
ATOM 1475 N N . LEU A 1 176 ? -12.079 5.435 13.669 1.00 94.62 176 LEU A N 1
ATOM 1476 C CA . LEU A 1 176 ? -12.761 4.422 14.485 1.00 94.62 176 LEU A CA 1
ATOM 1477 C C . LEU A 1 176 ? -14.224 4.789 14.778 1.00 94.62 176 LEU A C 1
ATOM 1479 O O . LEU A 1 176 ? -14.579 5.958 14.965 1.00 94.62 176 LEU A O 1
ATOM 1483 N N . HIS A 1 177 ? -15.070 3.768 14.940 1.00 94.88 177 HIS A N 1
ATOM 1484 C CA . HIS A 1 177 ? -16.449 3.964 15.376 1.00 94.88 177 HIS A CA 1
ATOM 1485 C C . HIS A 1 177 ? -16.471 4.687 16.739 1.00 94.88 177 HIS A C 1
ATOM 1487 O O . HIS A 1 177 ? -15.722 4.297 17.641 1.00 94.88 177 HIS A O 1
ATOM 1493 N N . PRO A 1 178 ? -17.355 5.687 16.959 1.00 92.31 178 PRO A N 1
ATOM 1494 C CA . PRO A 1 178 ? -17.346 6.525 18.164 1.00 92.31 178 PRO A CA 1
ATOM 1495 C C . PRO A 1 178 ? -17.210 5.799 19.513 1.00 92.31 178 PRO A C 1
ATOM 1497 O O . PRO A 1 178 ? -16.517 6.290 20.403 1.00 92.31 178 PRO A O 1
ATOM 1500 N N . HIS A 1 179 ? -17.841 4.630 19.666 1.00 90.25 179 HIS A N 1
ATOM 1501 C CA . HIS A 1 179 ? -17.817 3.861 20.908 1.00 90.25 179 HIS A CA 1
ATOM 1502 C C . HIS A 1 179 ? -16.462 3.166 21.153 1.00 90.25 179 HIS A C 1
ATOM 1504 O O . HIS A 1 179 ? -15.995 3.134 22.289 1.00 90.25 179 HIS A O 1
ATOM 1510 N N . ILE A 1 180 ? -15.801 2.666 20.101 1.00 93.00 180 ILE A N 1
ATOM 1511 C CA . ILE A 1 180 ? -14.452 2.078 20.176 1.00 93.00 180 ILE A CA 1
ATOM 1512 C C . ILE A 1 180 ? -13.423 3.186 20.349 1.00 93.00 180 ILE A C 1
ATOM 1514 O O . ILE A 1 180 ? -12.569 3.102 21.230 1.00 93.00 180 ILE A O 1
ATOM 1518 N N . ARG A 1 181 ? -13.562 4.268 19.572 1.00 93.94 181 ARG A N 1
ATOM 1519 C CA . ARG A 1 181 ? -12.703 5.452 19.646 1.00 93.94 181 ARG A CA 1
ATOM 1520 C C . ARG A 1 181 ? -12.561 5.959 21.077 1.00 93.94 181 ARG A C 1
ATOM 1522 O O . ARG A 1 181 ? -11.442 6.148 21.537 1.00 93.94 181 ARG A O 1
ATOM 1529 N N . LEU A 1 182 ? -13.671 6.124 21.800 1.00 92.88 182 LEU A N 1
ATOM 1530 C CA . LEU A 1 182 ? -13.647 6.591 23.189 1.00 92.88 182 LEU A CA 1
ATOM 1531 C C . LEU A 1 182 ? -12.813 5.672 24.096 1.00 92.88 182 LEU A C 1
ATOM 1533 O O . LEU A 1 182 ? -12.008 6.151 24.893 1.00 92.88 182 LEU A O 1
ATOM 1537 N N . GLN A 1 183 ? -12.980 4.354 23.966 1.00 93.19 183 GLN A N 1
ATOM 1538 C CA . GLN A 1 183 ? -12.246 3.383 24.781 1.00 93.19 183 GLN A CA 1
ATOM 1539 C C . GLN A 1 183 ? -10.754 3.350 24.445 1.00 93.19 183 GLN A C 1
ATOM 1541 O O . GLN A 1 183 ? -9.933 3.213 25.349 1.00 93.19 183 GLN A O 1
ATOM 1546 N N . VAL A 1 184 ? -10.405 3.503 23.166 1.00 93.44 184 VAL A N 1
ATOM 1547 C CA . VAL A 1 184 ? -9.012 3.582 22.711 1.00 93.44 184 VAL A CA 1
ATOM 1548 C C . VAL A 1 184 ? -8.363 4.875 23.208 1.00 93.44 184 VAL A C 1
ATOM 1550 O O . VAL A 1 184 ? -7.314 4.812 23.838 1.00 93.44 184 VAL A O 1
ATOM 1553 N N . MET A 1 185 ? -9.008 6.032 23.024 1.00 90.75 185 MET A N 1
ATOM 1554 C CA . MET A 1 185 ? -8.479 7.334 23.459 1.00 90.75 185 MET A CA 1
ATOM 1555 C C . MET A 1 185 ? -8.266 7.409 24.975 1.00 90.75 185 MET A C 1
ATOM 1557 O O . MET A 1 185 ? -7.277 7.972 25.428 1.00 90.75 185 MET A O 1
ATOM 1561 N N . THR A 1 186 ? -9.149 6.789 25.765 1.00 92.44 186 THR A N 1
ATOM 1562 C CA . THR A 1 186 ? -9.033 6.753 27.238 1.00 92.44 186 THR A CA 1
ATOM 1563 C C . THR A 1 186 ? -7.803 5.967 27.715 1.00 92.44 186 THR A C 1
ATOM 1565 O O . THR A 1 186 ? -7.376 6.107 28.858 1.00 92.44 186 THR A O 1
ATOM 1568 N N . ARG A 1 187 ? -7.222 5.131 26.849 1.00 91.81 187 ARG A N 1
ATOM 1569 C CA . ARG A 1 187 ? -6.005 4.357 27.126 1.00 91.81 187 ARG A CA 1
ATOM 1570 C C . ARG A 1 187 ? -4.730 5.030 26.615 1.00 91.81 187 ARG A C 1
ATOM 1572 O O . ARG A 1 187 ? -3.671 4.437 26.765 1.00 91.81 187 ARG A O 1
ATOM 1579 N N . PHE A 1 188 ? -4.839 6.230 26.037 1.00 90.31 188 PHE A N 1
ATOM 1580 C CA . PHE A 1 188 ? -3.720 7.073 25.602 1.00 90.31 188 PHE A CA 1
ATOM 1581 C C . PHE A 1 188 ? -2.641 6.315 24.801 1.00 90.31 188 PHE A C 1
ATOM 1583 O O . PHE A 1 188 ? -1.495 6.241 25.239 1.00 90.31 188 PHE A O 1
ATOM 1590 N N . PRO A 1 189 ? -2.982 5.711 23.645 1.00 92.31 189 PRO A N 1
ATOM 1591 C CA . PRO A 1 189 ? -1.978 5.066 22.805 1.00 92.31 189 PRO A CA 1
ATOM 1592 C C . PRO A 1 189 ? -0.956 6.087 22.296 1.00 92.31 189 PRO A C 1
ATOM 1594 O O . PRO A 1 189 ? -1.340 7.157 21.830 1.00 92.31 189 PRO A O 1
ATOM 1597 N N . GLU A 1 190 ? 0.326 5.727 22.341 1.00 91.06 190 GLU A N 1
ATOM 1598 C CA . GLU A 1 190 ? 1.432 6.578 21.871 1.00 91.06 190 GLU A CA 1
ATOM 1599 C C . GLU A 1 190 ? 1.784 6.335 20.399 1.00 91.06 190 GLU A C 1
ATOM 1601 O O . GLU A 1 190 ? 2.334 7.215 19.744 1.00 91.06 190 GLU A O 1
ATOM 1606 N N . THR A 1 191 ? 1.440 5.162 19.859 1.00 92.69 191 THR A N 1
ATOM 1607 C CA . THR A 1 191 ? 1.748 4.786 18.473 1.00 92.69 191 THR A CA 1
ATOM 1608 C C . THR A 1 191 ? 0.514 4.250 17.743 1.00 92.69 191 THR A C 1
ATOM 1610 O O . THR A 1 191 ? -0.409 3.725 18.389 1.00 92.69 191 THR A O 1
ATOM 1613 N N . PRO A 1 192 ? 0.479 4.340 16.396 1.00 91.25 192 PRO A N 1
ATOM 1614 C CA . PRO A 1 192 ? -0.589 3.750 15.590 1.00 91.25 192 PRO A CA 1
ATOM 1615 C C . PRO A 1 192 ? -0.790 2.261 15.893 1.00 91.25 192 PRO A C 1
ATOM 1617 O O . PRO A 1 192 ? -1.923 1.830 16.095 1.00 91.25 192 PRO A O 1
ATOM 1620 N N . ASP A 1 193 ? 0.292 1.489 16.022 1.00 93.12 193 ASP A N 1
ATOM 1621 C CA . ASP A 1 193 ? 0.234 0.052 16.316 1.00 93.12 193 ASP A CA 1
ATOM 1622 C C . ASP A 1 193 ? -0.414 -0.249 17.671 1.00 93.12 193 ASP A C 1
ATOM 1624 O O . ASP A 1 193 ? -1.227 -1.172 17.796 1.00 93.12 193 ASP A O 1
ATOM 1628 N N . VAL A 1 194 ? -0.104 0.543 18.704 1.00 94.31 194 VAL A N 1
ATOM 1629 C CA . VAL A 1 194 ? -0.745 0.399 20.019 1.00 94.31 194 VAL A CA 1
ATOM 1630 C C . VAL A 1 194 ? -2.236 0.712 19.908 1.00 94.31 194 VAL A C 1
ATOM 1632 O O . VAL A 1 194 ? -3.059 -0.044 20.429 1.00 94.31 194 VAL A O 1
ATOM 1635 N N . ALA A 1 195 ? -2.613 1.772 19.188 1.00 94.44 195 ALA A N 1
ATOM 1636 C CA . ALA A 1 195 ? -4.017 2.113 18.975 1.00 94.44 195 ALA A CA 1
ATOM 1637 C C . ALA A 1 195 ? -4.783 1.008 18.226 1.00 94.44 195 ALA A C 1
ATOM 1639 O O . ALA A 1 195 ? -5.902 0.674 18.622 1.00 94.44 195 ALA A O 1
ATOM 1640 N N . MET A 1 196 ? -4.179 0.407 17.195 1.00 95.44 196 MET A N 1
ATOM 1641 C CA . MET A 1 196 ? -4.761 -0.707 16.436 1.00 95.44 196 MET A CA 1
ATOM 1642 C C . MET A 1 196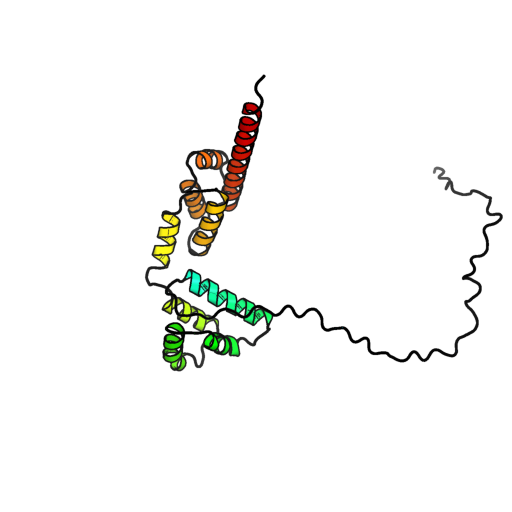 ? -5.008 -1.924 17.328 1.00 95.44 196 MET A C 1
ATOM 1644 O O . MET A 1 196 ? -6.121 -2.449 17.372 1.00 95.44 196 MET A O 1
ATOM 1648 N N . ASN A 1 197 ? -4.001 -2.330 18.104 1.00 95.56 197 ASN A N 1
ATOM 1649 C CA . ASN A 1 197 ? -4.115 -3.460 19.026 1.00 95.56 197 ASN A CA 1
ATOM 1650 C C . ASN A 1 197 ? -5.178 -3.225 20.108 1.00 95.56 197 ASN A C 1
ATOM 1652 O O . ASN A 1 197 ? -5.951 -4.127 20.440 1.00 95.56 197 ASN A O 1
ATOM 1656 N N . LEU A 1 198 ? -5.259 -2.005 20.643 1.00 95.75 198 LEU A N 1
ATOM 1657 C CA . LEU A 1 198 ? -6.291 -1.637 21.609 1.00 95.75 198 LEU A CA 1
ATOM 1658 C C . LEU A 1 198 ? -7.692 -1.691 21.001 1.00 95.75 198 LEU A C 1
ATOM 1660 O O . LEU A 1 198 ? -8.604 -2.216 21.640 1.00 95.75 198 LEU A O 1
ATOM 1664 N N . ALA A 1 199 ? -7.868 -1.179 19.783 1.00 94.06 199 ALA A N 1
ATOM 1665 C CA . ALA A 1 199 ? -9.151 -1.207 19.093 1.00 94.06 199 ALA A CA 1
ATOM 1666 C C . ALA A 1 199 ? -9.635 -2.653 18.875 1.00 94.06 199 ALA A C 1
ATOM 1668 O O . ALA A 1 199 ? -10.790 -2.965 19.170 1.00 94.06 199 ALA A O 1
ATOM 1669 N N . LEU A 1 200 ? -8.736 -3.547 18.443 1.00 95.19 200 LEU A N 1
ATOM 1670 C CA . LEU A 1 200 ? -9.023 -4.976 18.270 1.00 95.19 200 LEU A CA 1
ATOM 1671 C C . LEU A 1 200 ? -9.431 -5.639 19.593 1.00 95.19 200 LEU A C 1
ATOM 1673 O O . LEU A 1 200 ? -10.415 -6.377 19.653 1.00 95.19 200 LEU A O 1
ATOM 1677 N N . ALA A 1 201 ? -8.709 -5.345 20.677 1.00 93.94 201 ALA A N 1
ATOM 1678 C CA . ALA A 1 201 ? -9.022 -5.880 21.999 1.00 93.94 201 ALA A CA 1
ATOM 1679 C C . ALA A 1 201 ? -10.390 -5.401 22.518 1.00 93.94 201 ALA A C 1
ATOM 1681 O O . ALA A 1 201 ? -11.116 -6.170 23.153 1.00 93.94 201 ALA A O 1
ATOM 1682 N N . VAL A 1 202 ? -10.752 -4.143 22.245 1.00 93.62 202 VAL A N 1
ATOM 1683 C CA . VAL A 1 202 ? -12.054 -3.567 22.611 1.00 93.62 202 VAL A CA 1
ATOM 1684 C C . VAL A 1 202 ? -13.195 -4.274 21.879 1.00 93.62 202 VAL A C 1
ATOM 1686 O O . VAL A 1 202 ? -14.162 -4.682 22.525 1.00 93.62 202 VAL A O 1
ATOM 1689 N N . GLU A 1 203 ? -13.081 -4.465 20.564 1.00 92.94 203 GLU A N 1
ATOM 1690 C CA . GLU A 1 203 ? -14.103 -5.165 19.776 1.00 92.94 203 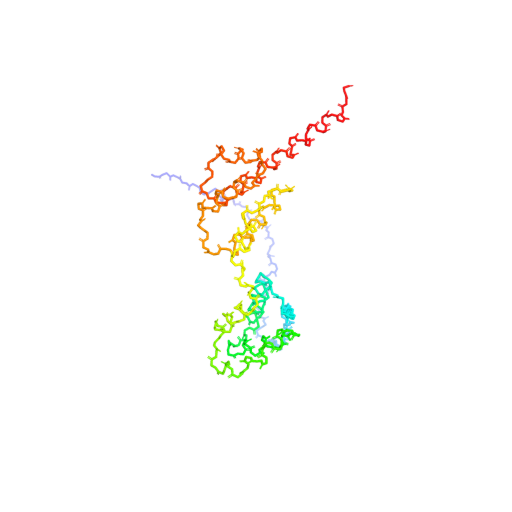GLU A CA 1
ATOM 1691 C C . GLU A 1 203 ? -14.270 -6.622 20.240 1.00 92.94 203 GLU A C 1
ATOM 1693 O O . GLU A 1 203 ? -15.390 -7.077 20.485 1.00 92.94 203 GLU A O 1
ATOM 1698 N N . ALA A 1 204 ? -13.162 -7.331 20.479 1.00 91.81 204 ALA A N 1
ATOM 1699 C CA . ALA A 1 204 ? -13.193 -8.703 20.984 1.00 91.81 204 ALA A CA 1
ATOM 1700 C C . ALA A 1 204 ? -13.874 -8.815 22.362 1.00 91.81 204 ALA A C 1
ATOM 1702 O O . ALA A 1 204 ? -14.632 -9.756 22.617 1.00 91.81 204 ALA A O 1
ATOM 1703 N N . ALA A 1 205 ? -13.637 -7.855 23.262 1.00 90.06 205 ALA A N 1
ATOM 1704 C CA . ALA A 1 205 ? -14.284 -7.825 24.573 1.00 90.06 205 ALA A CA 1
ATOM 1705 C C . ALA A 1 205 ? -15.806 -7.609 24.469 1.00 90.06 205 ALA A C 1
ATOM 1707 O O . ALA A 1 205 ? -16.568 -8.227 25.214 1.00 90.06 205 ALA A O 1
ATOM 1708 N N . GLN A 1 206 ? -16.256 -6.777 23.526 1.00 87.81 206 GLN A N 1
ATOM 1709 C CA . GLN A 1 206 ? -17.680 -6.511 23.295 1.00 87.81 206 GLN A CA 1
ATOM 1710 C C . GLN A 1 206 ? -18.409 -7.703 22.668 1.00 87.81 206 GLN A C 1
ATOM 1712 O O . GLN A 1 206 ? -19.517 -8.034 23.082 1.00 87.81 206 GLN A O 1
ATOM 1717 N N . GLN A 1 207 ? -17.790 -8.391 21.708 1.00 87.69 207 GLN A N 1
ATOM 1718 C CA . GLN A 1 207 ? -18.379 -9.594 21.110 1.00 87.69 207 GLN A CA 1
ATOM 1719 C C . GLN A 1 207 ? -18.576 -10.701 22.157 1.00 87.69 207 GLN A C 1
ATOM 1721 O O . GLN A 1 207 ? -19.616 -11.366 22.190 1.00 87.69 207 GLN A O 1
ATOM 1726 N N . ARG A 1 208 ? -17.613 -10.861 23.076 1.00 85.69 208 ARG A N 1
ATOM 1727 C CA . ARG A 1 208 ? -17.723 -11.811 24.194 1.00 85.69 208 ARG A CA 1
ATOM 1728 C C . ARG A 1 208 ? -18.861 -11.458 25.146 1.00 85.69 208 ARG A C 1
ATOM 1730 O O . ARG A 1 208 ? -19.624 -12.347 25.516 1.00 85.69 208 ARG A O 1
ATOM 1737 N N . SER A 1 209 ? -19.008 -10.187 25.526 1.00 84.06 209 SER A N 1
ATOM 1738 C CA . SER A 1 209 ? -20.093 -9.782 26.429 1.00 84.06 209 SER A CA 1
ATOM 1739 C C . SER A 1 209 ? -21.475 -9.972 25.796 1.00 84.06 209 SER A C 1
ATOM 1741 O O . SER A 1 209 ? -22.384 -10.462 26.463 1.00 84.06 209 SER A O 1
ATOM 1743 N N . GLN A 1 210 ? -21.625 -9.677 24.502 1.00 79.75 210 GLN A N 1
ATOM 1744 C CA . GLN A 1 210 ? -22.871 -9.911 23.763 1.00 79.75 210 GLN A CA 1
ATOM 1745 C C . GLN A 1 210 ? -23.219 -11.401 23.650 1.00 79.75 210 GLN A C 1
ATOM 1747 O O . GLN A 1 210 ? -24.383 -11.768 23.799 1.00 79.75 210 GLN A O 1
ATOM 1752 N N . THR A 1 211 ? -22.219 -12.263 23.446 1.00 82.94 211 THR A N 1
ATOM 1753 C CA . THR A 1 211 ? -22.417 -13.721 23.371 1.00 82.94 211 THR A CA 1
ATOM 1754 C C . THR A 1 211 ? -22.944 -14.276 24.696 1.00 82.94 211 THR A C 1
ATOM 1756 O O . THR A 1 211 ? -23.960 -14.968 24.712 1.00 82.94 211 THR A O 1
ATOM 1759 N N . ILE A 1 212 ? -22.323 -13.893 25.816 1.00 79.81 212 ILE A N 1
ATOM 1760 C CA . ILE A 1 212 ? -22.721 -14.340 27.162 1.00 79.81 212 ILE A CA 1
ATOM 1761 C C . ILE A 1 212 ? -24.153 -13.889 27.498 1.00 79.81 212 ILE A C 1
ATOM 1763 O O . ILE A 1 212 ? -24.944 -14.662 28.038 1.00 79.81 212 ILE A O 1
ATOM 1767 N N . LEU A 1 213 ? -24.516 -12.649 27.152 1.00 75.06 213 LEU A N 1
ATOM 1768 C CA . LEU A 1 213 ? -25.866 -12.122 27.385 1.00 75.06 213 LEU A CA 1
ATOM 1769 C C . LEU A 1 213 ? -26.925 -12.812 26.507 1.00 75.06 213 LEU A C 1
ATOM 1771 O O . LEU A 1 213 ? -28.041 -13.056 26.967 1.00 75.06 213 LEU A O 1
ATOM 1775 N N . GLY A 1 214 ? -26.580 -13.161 25.265 1.00 72.81 214 GLY A N 1
ATOM 1776 C CA . GLY A 1 214 ? -27.462 -13.905 24.365 1.00 72.81 214 GLY A CA 1
ATOM 1777 C C . GLY A 1 214 ? -27.715 -15.347 24.817 1.00 72.81 214 GLY A C 1
ATOM 1778 O O . GLY A 1 214 ? -28.839 -15.837 24.701 1.00 72.81 214 GLY A O 1
ATOM 1779 N N . GLU A 1 215 ? -26.703 -16.018 25.373 1.00 71.56 215 GLU A N 1
ATOM 1780 C CA . GLU A 1 215 ? -26.835 -17.366 25.944 1.00 71.56 215 GLU A CA 1
ATOM 1781 C C . GLU A 1 215 ? -27.696 -17.373 27.211 1.00 71.56 215 GLU A C 1
ATOM 1783 O O . GLU A 1 215 ? -28.591 -18.210 27.334 1.00 71.56 215 GLU A O 1
ATOM 1788 N N . ALA A 1 216 ? -27.507 -16.398 28.106 1.00 67.19 216 ALA A N 1
ATOM 1789 C CA . ALA A 1 216 ? -28.311 -16.262 29.321 1.00 67.19 216 ALA A CA 1
ATOM 1790 C C . ALA A 1 216 ? -29.804 -16.014 29.029 1.00 67.19 216 ALA A C 1
ATOM 1792 O O . ALA A 1 216 ? -30.664 -16.424 29.801 1.00 67.19 216 ALA A O 1
ATOM 1793 N N . SER A 1 217 ? -30.130 -15.380 27.898 1.00 68.75 217 SER A N 1
ATOM 1794 C CA . SER A 1 217 ? -31.517 -15.119 27.492 1.00 68.75 217 SER A CA 1
ATOM 1795 C C . SER A 1 217 ? -32.207 -16.331 26.836 1.00 68.75 217 SER A C 1
ATOM 1797 O O . SER A 1 217 ? -33.433 -16.360 26.750 1.00 68.75 217 SER A O 1
ATOM 1799 N N . ARG A 1 218 ? -31.452 -17.354 26.397 1.00 66.62 218 ARG A N 1
ATOM 1800 C CA . ARG A 1 218 ? -31.997 -18.589 25.789 1.00 66.62 218 ARG A CA 1
ATOM 1801 C C . ARG A 1 218 ? -32.468 -19.636 26.798 1.00 66.62 218 ARG A C 1
ATOM 1803 O O . ARG A 1 218 ? -33.154 -20.573 26.395 1.00 66.62 218 ARG A O 1
ATOM 1810 N N . PHE A 1 219 ? -32.134 -19.480 28.075 1.00 59.97 219 PHE A N 1
ATOM 1811 C CA . PHE A 1 219 ? -32.565 -20.378 29.143 1.00 59.97 219 PHE A CA 1
ATOM 1812 C C . PHE A 1 219 ? -33.436 -19.602 30.141 1.00 59.97 219 PHE A C 1
ATOM 1814 O O . PHE A 1 219 ? -32.894 -18.951 31.035 1.00 59.97 219 PHE A O 1
ATOM 1821 N N . PRO A 1 220 ? -34.774 -19.605 29.977 1.00 58.34 220 PRO A N 1
ATOM 1822 C CA . PRO A 1 220 ? -35.663 -19.025 30.975 1.00 58.34 220 PRO A CA 1
ATOM 1823 C C . PRO A 1 220 ? -35.673 -19.880 32.261 1.00 58.34 220 PRO A C 1
ATOM 1825 O O . PRO A 1 220 ? -35.316 -21.061 32.201 1.00 58.34 220 PRO A O 1
ATOM 1828 N N . PRO A 1 221 ? -36.043 -19.277 33.408 1.00 64.44 221 PRO A N 1
ATOM 1829 C CA . PRO A 1 221 ? -36.082 -19.938 34.714 1.00 64.44 221 PRO A CA 1
ATOM 1830 C C . PRO A 1 221 ? -37.147 -21.036 34.824 1.00 64.44 221 PRO A C 1
ATOM 1832 O O . PRO A 1 221 ? -38.179 -20.946 34.117 1.00 64.44 221 PRO A O 1
#

Mean predicted aligned error: 17.22 Å